Protein AF-A0A6A5W1Y5-F1 (afdb_monomer)

Mean predicted aligned error: 14.64 Å

Foldseek 3Di:
DDDDDDDDDDDDDDDDDDDDDDDDPVPDPVVVVVVVVVPDPDPPPPPDDPPPPPDDDPDDDDDDDDPDDDDDDDDDDDDDPDPPDDPDDDDDPDDDDPDDPDQDFADAPDPPDPDDTDSDVVVNVVVVVVVVPPPDDDFAAQQFPPDPCDDVNGHRDLVVSLVCCVPVHDQQTWGAQQPPPPDPPVCSDTDGLLLSLLLLVLVVPPVVPPPTNSVSSVQCNQKADQLQPPHPDIFRPPDPPQVRLVVSLCCLQPVDDLVSLVVSQVSQVLLQAGSRRSFGADPQPRDTHNGLVRVVVCCCPPQVDQPPDPDDDDRPPSPSCQVVVVSCCSSPVVCSPDPSSVVSND

pLDDT: mean 77.07, std 19.57, range [33.88, 98.19]

Radius of gyration: 29.96 Å; Cα contacts (8 Å, |Δi|>4): 320; chains: 1; bounding box: 73×93×83 Å

Organism: NCBI:txid1392246

Sequence (346 aa):
MSDYVPIGMQDGMQAGFQLDPMEDMDTVDWSALREEVMQEPWPEWDKFDWDTGASRAAEAVPGIGNDALFLPGPHISVRAPDLALLDAIPPMPTLETPMRPIQSEHRCSHEGCKSKSFGRIYELNRHMKKHQQDGSQRKYDCPAVGCPRTGKLGFYRLDKLQDHLLRGHQDDSDIKCPGDENHDCPTKSVLMRDIMALHATKHTGDSGYRNSGSDALWNIKYYRACPIPKCPYRIGIWSDTLDALEDLRCHITIKHSANGRSECSGQLAERGFDALTGDILCPICSGNFRNHPEFYLHLVSDHLQAPRIQHEAEVPEQEDLRPYRRTLLSLWPNFEHYPIWDDIKG

Structure (mmCIF, N/CA/C/O backbone):
data_AF-A0A6A5W1Y5-F1
#
_entry.id   AF-A0A6A5W1Y5-F1
#
loop_
_atom_site.group_PDB
_atom_site.id
_atom_site.type_symbol
_atom_site.label_atom_id
_atom_site.label_alt_id
_atom_site.label_comp_id
_atom_site.label_asym_id
_atom_site.label_entity_id
_atom_si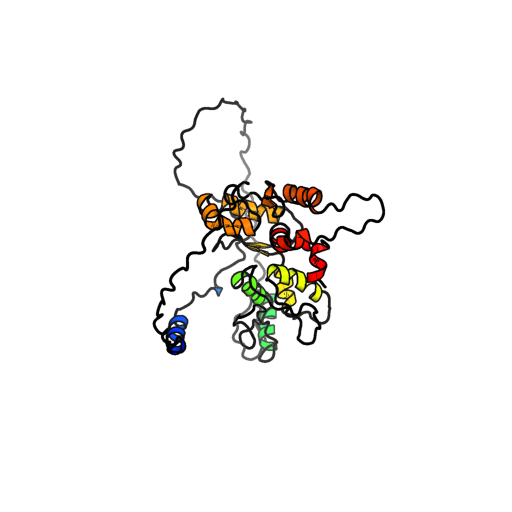te.label_seq_id
_atom_site.pdbx_PDB_ins_code
_atom_site.Cartn_x
_atom_site.Cartn_y
_atom_site.Cartn_z
_atom_site.occupancy
_atom_site.B_iso_or_equiv
_atom_site.auth_seq_id
_atom_site.auth_comp_id
_atom_site.auth_asym_id
_atom_site.auth_atom_id
_atom_site.pdbx_PDB_model_num
ATOM 1 N N . MET A 1 1 ? 19.281 -48.617 -48.003 1.00 59.41 1 MET A N 1
ATOM 2 C CA . MET A 1 1 ? 20.082 -49.395 -47.038 1.00 59.41 1 MET A CA 1
ATOM 3 C C . MET A 1 1 ? 20.831 -48.400 -46.178 1.00 59.41 1 MET A C 1
ATOM 5 O O . MET A 1 1 ? 21.834 -47.870 -46.627 1.00 59.41 1 MET A O 1
ATOM 9 N N . SER A 1 2 ? 20.254 -48.044 -45.035 1.00 50.84 2 SER A N 1
ATOM 10 C CA . SER A 1 2 ? 20.948 -47.390 -43.925 1.00 50.84 2 SER A CA 1
ATOM 11 C C . SER A 1 2 ? 20.040 -47.517 -42.707 1.00 50.84 2 SER A C 1
ATOM 13 O O . SER A 1 2 ? 18.828 -47.325 -42.819 1.00 50.84 2 SER A O 1
ATOM 15 N N . ASP A 1 3 ? 20.636 -47.947 -41.608 1.00 52.00 3 ASP A N 1
ATOM 16 C CA . ASP A 1 3 ? 20.011 -48.772 -40.582 1.00 52.00 3 ASP A CA 1
ATOM 17 C C . ASP A 1 3 ? 19.209 -47.984 -39.539 1.00 52.00 3 ASP A C 1
ATOM 19 O O . ASP A 1 3 ? 19.640 -46.945 -39.041 1.00 52.00 3 ASP A O 1
ATOM 23 N N . TYR A 1 4 ? 18.033 -48.515 -39.200 1.00 57.31 4 TYR A N 1
ATOM 24 C CA . TYR A 1 4 ? 17.154 -48.025 -38.141 1.00 57.31 4 TYR A CA 1
ATOM 25 C C . TYR A 1 4 ? 17.411 -48.867 -36.884 1.00 57.31 4 TYR A C 1
ATOM 27 O O . TYR A 1 4 ? 17.146 -50.069 -36.878 1.00 57.31 4 TYR A O 1
ATOM 35 N N . VAL A 1 5 ? 17.961 -48.256 -35.833 1.00 58.34 5 VAL A N 1
ATOM 36 C CA . VAL A 1 5 ? 18.218 -48.914 -34.542 1.00 58.34 5 VAL A CA 1
ATOM 37 C C . VAL A 1 5 ? 17.015 -48.675 -33.619 1.00 58.34 5 VAL A C 1
ATOM 39 O O . VAL A 1 5 ? 16.696 -47.515 -33.354 1.00 58.34 5 VAL A O 1
ATOM 42 N N . PRO A 1 6 ? 16.331 -49.718 -33.114 1.00 62.12 6 PRO A N 1
ATOM 43 C CA . PRO A 1 6 ? 15.222 -49.544 -32.185 1.00 62.12 6 PRO A CA 1
ATOM 44 C C . PRO A 1 6 ? 15.738 -49.319 -30.757 1.00 62.12 6 PRO A C 1
ATOM 46 O O . PRO A 1 6 ? 16.553 -50.082 -30.239 1.00 62.12 6 PRO A O 1
ATOM 49 N N . ILE A 1 7 ? 15.234 -48.264 -30.116 1.00 66.38 7 ILE A N 1
ATOM 50 C CA . ILE A 1 7 ? 15.473 -47.948 -28.706 1.00 66.38 7 ILE A CA 1
ATOM 51 C C . ILE A 1 7 ? 14.604 -48.885 -27.858 1.00 66.38 7 ILE A C 1
ATOM 53 O O . ILE A 1 7 ? 13.376 -48.829 -27.915 1.00 66.38 7 ILE A O 1
ATOM 57 N N . GLY A 1 8 ? 15.253 -49.764 -27.095 1.00 56.03 8 GLY A N 1
ATOM 58 C CA . GLY A 1 8 ? 14.606 -50.647 -26.131 1.00 56.03 8 GLY A CA 1
ATOM 59 C C . GLY A 1 8 ? 14.119 -49.873 -24.907 1.00 56.03 8 GLY A C 1
ATOM 60 O O . GLY A 1 8 ? 14.903 -49.203 -24.238 1.00 56.03 8 GLY A O 1
ATOM 61 N N . MET A 1 9 ? 12.826 -49.988 -24.613 1.00 54.12 9 MET A N 1
ATOM 62 C CA . MET A 1 9 ? 12.245 -49.606 -23.329 1.00 54.12 9 MET A CA 1
ATOM 63 C C . MET A 1 9 ? 12.679 -50.634 -22.277 1.00 54.12 9 MET A C 1
ATOM 65 O O . MET A 1 9 ? 12.423 -51.826 -22.435 1.00 54.12 9 MET A O 1
ATOM 69 N N . GLN A 1 10 ? 13.379 -50.183 -21.236 1.00 57.78 10 GLN A N 1
ATOM 70 C CA . GLN A 1 10 ? 13.679 -50.990 -20.055 1.00 57.78 10 GLN A CA 1
ATOM 71 C C . GLN A 1 10 ? 12.594 -50.751 -19.003 1.00 57.78 10 GLN A C 1
ATOM 73 O O . GLN A 1 10 ? 12.392 -49.621 -18.560 1.00 57.78 10 GLN A O 1
ATOM 78 N N . ASP A 1 11 ? 11.916 -51.832 -18.619 1.00 55.16 11 ASP A N 1
ATOM 79 C CA . ASP A 1 11 ? 10.962 -51.887 -17.516 1.00 55.16 11 ASP A CA 1
ATOM 80 C C . ASP A 1 11 ? 11.668 -51.598 -16.184 1.00 55.16 11 ASP A C 1
ATOM 82 O O . ASP A 1 11 ? 12.460 -52.395 -15.674 1.00 55.16 11 ASP A O 1
ATOM 86 N N . GLY A 1 12 ? 11.379 -50.423 -15.625 1.00 54.59 12 GLY A N 1
ATOM 87 C CA . GLY A 1 12 ? 11.794 -50.018 -14.289 1.00 54.59 12 GLY A CA 1
ATOM 88 C C . GLY A 1 12 ? 10.954 -50.714 -13.220 1.00 54.59 12 GLY A C 1
ATOM 89 O O . GLY A 1 12 ? 9.737 -50.550 -13.155 1.00 54.59 12 GLY A O 1
ATOM 90 N N . MET A 1 13 ? 11.633 -51.483 -12.374 1.00 52.25 13 MET A N 1
ATOM 91 C CA . MET A 1 13 ? 11.100 -52.177 -11.204 1.00 52.25 13 MET A CA 1
ATOM 92 C C . MET A 1 13 ? 10.367 -51.212 -10.252 1.00 52.25 13 MET A C 1
ATOM 94 O O . MET A 1 13 ? 10.947 -50.238 -9.775 1.00 52.25 13 MET A O 1
ATOM 98 N N . GLN A 1 14 ? 9.106 -51.513 -9.930 1.00 50.19 14 GLN A N 1
ATOM 99 C CA . GLN A 1 14 ? 8.361 -50.855 -8.854 1.00 50.19 14 GLN A CA 1
ATOM 100 C C . GLN A 1 14 ? 8.818 -51.413 -7.499 1.00 50.19 14 GLN A C 1
ATOM 102 O O . GLN A 1 14 ? 8.459 -52.526 -7.119 1.00 50.19 14 GLN A O 1
ATOM 107 N N . ALA A 1 15 ? 9.610 -50.637 -6.760 1.00 52.75 15 ALA A N 1
ATOM 108 C CA . ALA A 1 15 ? 9.841 -50.863 -5.338 1.00 52.75 15 ALA A CA 1
ATOM 109 C C . ALA A 1 15 ? 8.677 -50.241 -4.550 1.00 52.75 15 ALA A C 1
ATOM 111 O O . ALA A 1 15 ? 8.529 -49.020 -4.505 1.00 52.75 15 ALA A O 1
ATOM 112 N N . GLY A 1 16 ? 7.826 -51.085 -3.964 1.00 46.78 16 GLY A N 1
ATOM 113 C CA . GLY A 1 16 ? 6.747 -50.656 -3.079 1.00 46.78 16 GLY A CA 1
ATOM 114 C C . GLY A 1 16 ? 7.306 -50.103 -1.770 1.00 46.78 16 GLY A C 1
ATOM 115 O O . GLY A 1 16 ? 7.787 -50.862 -0.933 1.00 46.78 16 GLY A O 1
ATOM 116 N N . PHE A 1 17 ? 7.236 -48.783 -1.596 1.00 53.78 17 PHE A N 1
ATOM 117 C CA . PHE A 1 17 ? 7.405 -48.134 -0.299 1.00 53.78 17 PHE A CA 1
ATOM 118 C C . PHE A 1 17 ? 6.115 -48.318 0.502 1.00 53.78 17 PHE A C 1
ATOM 120 O O . PHE A 1 17 ? 5.069 -47.764 0.166 1.00 53.78 17 PHE A O 1
ATOM 127 N N . GLN A 1 18 ? 6.190 -49.134 1.546 1.00 49.66 18 GLN A N 1
ATOM 128 C CA . GLN A 1 18 ? 5.127 -49.309 2.523 1.00 49.66 18 GLN A CA 1
ATOM 129 C C . GLN A 1 18 ? 5.241 -48.143 3.512 1.00 49.66 18 GLN A C 1
ATOM 131 O O . GLN A 1 18 ? 6.143 -48.121 4.343 1.00 49.66 18 GLN A O 1
ATOM 136 N N . LEU A 1 19 ? 4.406 -47.117 3.333 1.00 55.78 19 LEU A N 1
ATOM 137 C CA . LEU A 1 19 ? 4.310 -46.003 4.274 1.00 55.78 19 LEU A CA 1
ATOM 138 C C . LEU A 1 19 ? 3.591 -46.495 5.530 1.00 55.78 19 LEU A C 1
ATOM 140 O O . LEU A 1 19 ? 2.494 -47.053 5.434 1.00 55.78 19 LEU A O 1
ATOM 144 N N . ASP A 1 20 ? 4.221 -46.298 6.686 1.00 61.28 20 ASP A N 1
ATOM 145 C CA . ASP A 1 20 ? 3.583 -46.515 7.979 1.00 61.28 20 ASP A CA 1
ATOM 146 C C . ASP A 1 20 ? 2.325 -45.633 8.093 1.00 61.28 20 ASP A C 1
ATOM 148 O O . ASP A 1 20 ? 2.316 -44.500 7.594 1.00 61.28 20 ASP A O 1
ATOM 152 N N . PRO A 1 21 ? 1.242 -46.135 8.710 1.00 63.59 21 PRO A N 1
ATOM 153 C CA . PRO A 1 21 ? 0.021 -45.366 8.891 1.00 63.59 21 PRO A CA 1
ATOM 154 C C . PRO A 1 21 ? 0.324 -44.114 9.722 1.00 63.59 21 PRO A C 1
ATOM 156 O O . PRO A 1 21 ? 0.729 -44.216 10.878 1.00 63.59 21 PRO A O 1
ATOM 159 N N . MET A 1 22 ? 0.138 -42.939 9.111 1.00 57.19 22 MET A N 1
ATOM 160 C CA . MET A 1 22 ? 0.143 -41.648 9.799 1.00 57.19 22 MET A CA 1
ATOM 161 C C . MET A 1 22 ? -0.811 -41.732 10.990 1.00 57.19 22 MET A C 1
ATOM 163 O O . MET A 1 22 ? -2.005 -41.974 10.807 1.00 57.19 22 MET A O 1
ATOM 167 N N . GLU A 1 23 ? -0.277 -41.555 12.196 1.00 66.38 23 GLU A N 1
ATOM 168 C CA . GLU A 1 23 ? -1.093 -41.387 13.393 1.00 66.38 23 GLU A CA 1
ATOM 169 C C . GLU A 1 23 ? -2.039 -40.194 13.194 1.00 66.38 23 GLU A C 1
ATOM 171 O O . GLU A 1 23 ? -1.654 -39.146 12.667 1.00 66.38 23 GLU A O 1
ATOM 176 N N . ASP A 1 24 ? -3.302 -40.398 13.565 1.00 60.66 24 ASP A N 1
ATOM 177 C CA . ASP A 1 24 ? -4.405 -39.471 13.335 1.00 60.66 24 ASP A CA 1
ATOM 178 C C . ASP A 1 24 ? -4.123 -38.130 14.032 1.00 60.66 24 ASP A C 1
ATOM 180 O O . ASP A 1 24 ? -4.102 -38.031 15.264 1.00 60.66 24 ASP A O 1
ATOM 184 N N . MET A 1 25 ? -3.908 -37.083 13.231 1.00 56.97 25 MET A N 1
ATOM 185 C CA . MET A 1 25 ? -3.588 -35.717 13.675 1.00 56.97 25 MET A CA 1
ATOM 186 C C . MET A 1 25 ? -4.708 -35.089 14.531 1.00 56.97 25 MET A C 1
ATOM 188 O O . MET A 1 25 ? -4.490 -34.092 15.220 1.00 56.97 25 MET A O 1
ATOM 192 N N . ASP A 1 26 ? -5.881 -35.723 14.545 1.00 63.38 26 ASP A N 1
ATOM 193 C CA . ASP A 1 26 ? -7.042 -35.378 15.365 1.00 63.38 26 ASP A CA 1
ATOM 194 C C . ASP A 1 26 ? -6.932 -35.859 16.825 1.00 63.38 26 ASP A C 1
ATOM 196 O O . ASP A 1 26 ? -7.776 -35.521 17.654 1.00 63.38 26 ASP A O 1
ATOM 200 N N . THR A 1 27 ? -5.883 -36.612 17.181 1.00 64.38 27 THR A N 1
ATOM 201 C CA . THR A 1 27 ? -5.609 -37.004 18.578 1.00 64.38 27 THR A CA 1
ATOM 202 C C . THR A 1 27 ? -4.800 -35.968 19.365 1.00 64.38 27 THR A C 1
ATOM 204 O O . THR A 1 27 ? -4.638 -36.104 20.579 1.00 64.38 27 THR A O 1
ATOM 207 N N . VAL A 1 28 ? -4.319 -34.909 18.705 1.00 71.69 28 VAL A N 1
ATOM 208 C CA . VAL A 1 28 ? -3.601 -33.811 19.362 1.00 71.69 28 VAL A CA 1
ATOM 209 C C . VAL A 1 28 ? -4.597 -32.945 20.138 1.00 71.69 28 VAL A C 1
ATOM 211 O O . VAL A 1 28 ? -5.451 -32.275 19.560 1.00 71.69 28 VAL A O 1
ATOM 214 N N . ASP A 1 29 ? -4.482 -32.939 21.467 1.00 67.94 29 ASP A N 1
ATOM 215 C CA . ASP A 1 29 ? -5.290 -32.089 22.345 1.00 67.94 29 ASP A CA 1
ATOM 216 C C . ASP A 1 29 ? -4.838 -30.620 22.265 1.00 67.94 29 ASP A C 1
ATOM 218 O O . ASP A 1 29 ? -4.036 -30.118 23.057 1.00 67.94 29 ASP A O 1
ATOM 222 N N . TRP A 1 30 ? -5.384 -29.907 21.280 1.00 65.75 30 TRP A N 1
ATOM 223 C CA . TRP A 1 30 ? -5.150 -28.479 21.056 1.00 65.75 30 TRP A CA 1
ATOM 224 C C . TRP A 1 30 ? -5.682 -27.578 22.182 1.00 65.75 30 TRP A C 1
ATOM 226 O O . TRP A 1 30 ? -5.374 -26.383 22.201 1.00 65.75 30 TRP A O 1
ATOM 236 N N . SER A 1 31 ? -6.483 -28.105 23.117 1.00 66.50 31 SER A N 1
ATOM 237 C CA . SER A 1 31 ? -7.034 -27.304 24.212 1.00 66.50 31 SER A CA 1
ATOM 238 C C . SER A 1 31 ? -5.973 -26.955 25.261 1.00 66.50 31 SER A C 1
ATOM 240 O O . SER A 1 31 ? -5.948 -25.815 25.729 1.00 66.50 31 SER A O 1
ATOM 242 N N . ALA A 1 32 ? -5.023 -27.862 25.515 1.00 67.25 32 ALA A N 1
ATOM 243 C CA . ALA A 1 32 ? -3.898 -27.634 26.421 1.00 67.25 32 ALA A CA 1
ATOM 244 C C . ALA A 1 32 ? -2.913 -26.580 25.876 1.00 67.25 32 ALA A C 1
ATOM 246 O O . ALA A 1 32 ? -2.521 -25.661 26.594 1.00 67.25 32 ALA A O 1
ATOM 247 N N . LEU A 1 33 ? -2.600 -26.631 24.574 1.00 55.41 33 LEU A N 1
ATOM 248 C CA . LEU A 1 33 ? -1.720 -25.649 23.921 1.00 55.41 33 LEU A CA 1
ATOM 249 C C . LEU A 1 33 ? -2.332 -24.233 23.927 1.00 55.41 33 LEU A C 1
ATOM 251 O O . LEU A 1 33 ? -1.632 -23.222 23.982 1.00 55.41 33 LEU A O 1
ATOM 255 N N . ARG A 1 34 ? -3.666 -24.152 23.882 1.00 53.25 34 ARG A N 1
ATOM 256 C CA . ARG A 1 34 ? -4.4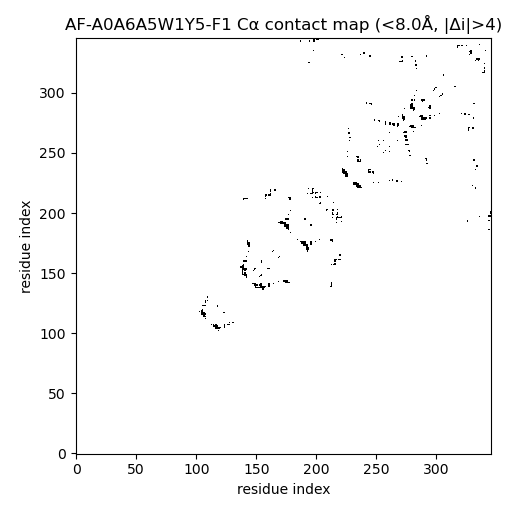10 -22.890 23.878 1.00 53.25 34 ARG A CA 1
ATOM 257 C C . ARG A 1 34 ? -4.403 -22.190 25.238 1.00 53.25 34 ARG A C 1
ATOM 259 O O . ARG A 1 34 ? -4.405 -20.960 25.264 1.00 53.25 34 ARG A O 1
ATOM 266 N N . GLU A 1 35 ? -4.414 -22.933 26.344 1.00 57.16 35 GLU A N 1
ATOM 267 C CA . GLU A 1 35 ? -4.315 -22.340 27.684 1.00 57.16 35 GLU A CA 1
ATOM 268 C C . GLU A 1 35 ? -2.901 -21.838 27.989 1.00 57.16 35 GLU A C 1
ATOM 270 O O . GLU A 1 35 ? -2.759 -20.804 28.638 1.00 57.16 35 GLU A O 1
ATOM 275 N N . GLU A 1 36 ? -1.870 -22.498 27.461 1.00 58.94 36 GLU A N 1
ATOM 276 C CA . GLU A 1 36 ? -0.472 -22.127 27.696 1.00 58.94 36 GLU A CA 1
ATOM 277 C C . GLU A 1 36 ? -0.064 -20.867 26.907 1.00 58.94 36 GLU A C 1
ATOM 279 O O . GLU A 1 36 ? 0.508 -19.933 27.467 1.00 58.94 36 GLU A O 1
ATOM 284 N N . VAL A 1 37 ? -0.479 -20.753 25.638 1.00 58.34 37 VAL A N 1
ATOM 285 C CA . VAL A 1 37 ? -0.185 -19.582 24.782 1.00 58.34 37 VAL A CA 1
ATOM 286 C C . VAL A 1 37 ? -0.926 -18.308 25.233 1.00 58.34 37 VAL A C 1
ATOM 288 O O . VAL A 1 37 ? -0.511 -17.193 24.917 1.00 58.34 37 VAL A O 1
ATOM 291 N N . MET A 1 38 ? -2.018 -18.438 25.993 1.00 53.25 38 MET A N 1
ATOM 292 C CA . MET A 1 38 ? -2.834 -17.298 26.439 1.00 53.25 38 MET A CA 1
ATOM 293 C C . MET A 1 38 ? -2.467 -16.771 27.837 1.00 53.25 38 MET A C 1
ATOM 295 O O . MET A 1 38 ? -3.052 -15.775 28.265 1.00 53.25 38 MET A O 1
ATOM 299 N N . GLN A 1 39 ? -1.512 -17.393 28.543 1.00 45.81 39 GLN A N 1
ATOM 300 C CA . GLN A 1 39 ? -1.068 -16.953 29.876 1.00 45.81 39 GLN A CA 1
ATOM 301 C C . GLN A 1 39 ? 0.194 -16.078 29.871 1.00 45.81 39 GLN A C 1
ATOM 303 O O . GLN A 1 39 ? 0.571 -15.554 30.921 1.00 45.81 39 GLN A O 1
ATOM 308 N N . GLU A 1 40 ? 0.826 -15.846 28.718 1.00 37.91 40 GLU A N 1
ATOM 309 C CA . GLU A 1 40 ? 1.951 -14.914 28.655 1.00 37.91 40 GLU A CA 1
ATOM 310 C C . GLU A 1 40 ? 1.473 -13.451 28.784 1.00 37.91 40 GLU A C 1
ATOM 312 O O . GLU A 1 40 ? 0.582 -13.009 28.047 1.00 37.91 40 GLU A O 1
ATOM 317 N N . PRO A 1 41 ? 2.045 -12.661 29.713 1.00 38.91 41 PRO A N 1
ATOM 318 C CA . PRO A 1 41 ? 1.711 -11.253 29.861 1.00 38.91 41 PRO A CA 1
ATOM 319 C C . PRO A 1 41 ? 2.273 -10.470 28.671 1.00 38.91 41 PRO A C 1
ATOM 321 O O . PRO A 1 41 ? 3.443 -10.089 28.643 1.00 38.91 41 PRO A O 1
ATOM 324 N N . TRP A 1 42 ? 1.430 -10.211 27.674 1.00 51.75 42 TRP A N 1
ATOM 325 C CA . TRP A 1 42 ? 1.773 -9.318 26.572 1.00 51.75 42 TRP A CA 1
ATOM 326 C C . TRP A 1 42 ? 2.096 -7.915 27.122 1.00 51.75 42 TRP A C 1
ATOM 328 O O . TRP A 1 42 ? 1.336 -7.402 27.950 1.00 51.75 42 TRP A O 1
ATOM 338 N N . PRO A 1 43 ? 3.190 -7.265 26.681 1.00 41.38 43 PRO A N 1
ATOM 339 C CA . PRO A 1 43 ? 3.541 -5.934 27.163 1.00 41.38 43 PRO A CA 1
ATOM 340 C C . PRO A 1 43 ? 2.403 -4.931 26.907 1.00 41.38 43 PRO A C 1
ATOM 342 O O . PRO A 1 43 ? 1.765 -4.955 25.860 1.00 41.38 43 PRO A O 1
ATOM 345 N N . GLU A 1 44 ? 2.127 -4.038 27.860 1.00 37.12 44 GLU A N 1
ATOM 346 C CA . GLU A 1 44 ? 1.126 -2.970 27.714 1.00 37.12 44 GLU A CA 1
ATOM 347 C C . GLU A 1 44 ? 1.579 -1.939 26.657 1.00 37.12 44 GLU A C 1
ATOM 349 O O . GLU A 1 44 ? 2.221 -0.936 26.971 1.00 37.12 44 GLU A O 1
ATOM 354 N N . TRP A 1 45 ? 1.242 -2.168 25.386 1.00 50.56 45 TRP A N 1
ATOM 355 C CA . TRP A 1 45 ? 1.646 -1.316 24.254 1.00 50.56 45 TRP A CA 1
ATOM 356 C C . TRP A 1 45 ? 0.963 0.066 24.201 1.00 50.56 45 TRP A C 1
ATOM 358 O O . TRP A 1 45 ? 1.326 0.895 23.368 1.00 50.56 45 TRP A O 1
ATOM 368 N N . ASP A 1 46 ? 0.022 0.360 25.105 1.00 42.88 46 ASP A N 1
ATOM 369 C CA . ASP A 1 46 ? -0.683 1.654 25.188 1.00 42.88 46 ASP A CA 1
ATOM 370 C C . ASP A 1 46 ? 0.211 2.827 25.653 1.00 42.88 46 ASP A C 1
ATOM 372 O O . ASP A 1 46 ? -0.245 3.968 25.706 1.00 42.88 46 ASP A O 1
ATOM 376 N N . LYS A 1 47 ? 1.488 2.574 25.976 1.00 42.06 47 LYS A N 1
ATOM 377 C CA . LYS A 1 47 ? 2.454 3.592 26.434 1.00 42.06 47 LYS A CA 1
ATOM 378 C C . LYS A 1 47 ? 3.466 4.041 25.371 1.00 42.06 47 LYS A C 1
ATOM 380 O O . LYS A 1 47 ? 4.341 4.840 25.691 1.00 42.06 47 LYS A O 1
ATOM 385 N N . PHE A 1 48 ? 3.381 3.552 24.132 1.00 38.50 48 PHE A N 1
ATOM 386 C CA . PHE A 1 48 ? 4.286 3.993 23.065 1.00 38.50 48 PHE A CA 1
ATOM 387 C C . PHE A 1 48 ? 3.742 5.273 22.408 1.00 38.50 48 PHE A C 1
ATOM 389 O O . PHE A 1 48 ? 2.722 5.236 21.721 1.00 38.50 48 PHE A O 1
ATOM 396 N N . ASP A 1 49 ? 4.391 6.407 22.676 1.00 36.72 49 ASP A N 1
ATOM 397 C CA . ASP A 1 49 ? 4.021 7.733 22.172 1.00 36.72 49 ASP A CA 1
ATOM 398 C C . ASP A 1 49 ? 4.559 7.936 20.743 1.00 36.72 49 ASP A C 1
ATOM 400 O O . ASP A 1 49 ? 5.767 8.022 20.524 1.00 36.72 49 ASP A O 1
ATOM 404 N N . TRP A 1 50 ? 3.660 7.957 19.755 1.00 45.47 50 TRP A N 1
ATOM 405 C CA . TRP A 1 50 ? 4.002 7.973 18.325 1.00 45.47 50 TRP A CA 1
ATOM 406 C C . TRP A 1 50 ? 4.179 9.384 17.736 1.00 45.47 50 TRP A C 1
ATOM 408 O O . TRP A 1 50 ? 4.602 9.500 16.585 1.00 45.47 50 TRP A O 1
ATOM 418 N N . ASP A 1 51 ? 3.938 10.455 18.502 1.00 41.12 51 ASP A N 1
ATOM 419 C CA . ASP A 1 51 ? 4.077 11.839 18.009 1.00 41.12 51 ASP A CA 1
ATOM 420 C C . ASP A 1 51 ? 5.545 12.306 17.888 1.00 41.12 51 ASP A C 1
ATOM 422 O O . ASP A 1 51 ? 5.823 13.373 17.343 1.00 41.12 51 ASP A O 1
ATOM 426 N N . THR A 1 52 ? 6.521 11.505 18.329 1.00 44.88 52 THR A N 1
ATOM 427 C CA . THR A 1 52 ? 7.958 11.844 18.244 1.00 44.88 52 THR A CA 1
ATOM 428 C C . THR A 1 52 ? 8.653 11.374 16.957 1.00 44.88 52 THR A C 1
ATOM 430 O O . THR A 1 52 ? 9.830 11.671 16.755 1.00 44.88 52 THR A O 1
ATOM 433 N N . GLY A 1 53 ? 7.950 10.681 16.053 1.00 36.88 53 GLY A N 1
ATOM 434 C CA . GLY A 1 53 ? 8.542 10.067 14.854 1.00 36.88 53 GLY A CA 1
ATOM 435 C C . GLY A 1 53 ? 8.744 10.980 13.637 1.00 36.88 53 GLY A C 1
ATOM 436 O O . GLY A 1 53 ? 9.375 10.557 12.670 1.00 36.88 53 GLY A O 1
ATOM 437 N N . ALA A 1 54 ? 8.245 12.218 13.654 1.00 39.69 54 ALA A N 1
ATOM 438 C CA . ALA A 1 54 ? 8.462 13.167 12.565 1.00 39.69 54 ALA A CA 1
ATOM 439 C C . ALA A 1 54 ? 9.720 14.021 12.828 1.00 39.69 54 ALA A C 1
ATOM 441 O O . ALA A 1 54 ? 9.717 14.941 13.643 1.00 39.69 54 ALA A O 1
ATOM 442 N N . SER A 1 55 ? 10.793 13.724 12.088 1.00 43.59 55 SER A N 1
ATOM 443 C CA . SER A 1 55 ? 11.875 14.669 11.753 1.00 43.59 55 SER A CA 1
ATOM 444 C C . SER A 1 55 ? 12.958 14.999 12.797 1.00 43.59 55 SER A C 1
ATOM 446 O O . SER A 1 55 ? 13.415 16.140 12.855 1.00 43.59 55 SER A O 1
ATOM 448 N N . ARG A 1 56 ? 13.493 14.016 13.540 1.00 36.72 56 ARG A N 1
ATOM 449 C CA . ARG A 1 56 ? 14.832 14.141 14.172 1.00 36.72 56 ARG A CA 1
ATOM 450 C C . ARG A 1 56 ? 15.637 12.840 14.102 1.00 36.72 56 ARG A C 1
ATOM 452 O O . ARG A 1 56 ? 15.747 12.112 15.079 1.00 36.72 56 ARG A O 1
ATOM 459 N N . ALA A 1 57 ? 16.237 12.563 12.948 1.00 38.75 57 ALA A N 1
ATOM 460 C CA . ALA A 1 57 ? 17.290 11.553 12.813 1.00 38.75 57 ALA A CA 1
ATOM 461 C C . ALA A 1 57 ? 18.523 12.174 12.141 1.00 38.75 57 ALA A C 1
ATOM 463 O O . ALA A 1 57 ? 18.889 11.826 11.024 1.00 38.75 57 ALA A O 1
ATOM 464 N N . ALA A 1 58 ? 19.134 13.130 12.838 1.00 41.03 58 ALA A N 1
ATOM 465 C CA . ALA A 1 58 ? 20.470 13.638 12.552 1.00 41.03 58 ALA A CA 1
ATOM 466 C C . ALA A 1 58 ? 21.143 14.039 13.873 1.00 41.03 58 ALA A C 1
ATOM 468 O O . ALA A 1 58 ? 21.462 15.202 14.079 1.00 41.03 58 ALA A O 1
ATOM 469 N N . GLU A 1 59 ? 21.323 13.087 14.790 1.00 33.88 59 GLU A N 1
ATOM 470 C CA . GLU A 1 59 ? 22.279 13.244 15.889 1.00 33.88 59 GLU A CA 1
ATOM 471 C C . GLU A 1 59 ? 23.135 11.981 16.011 1.00 33.88 59 GLU A C 1
ATOM 473 O O . GLU A 1 59 ? 22.672 10.853 15.836 1.00 33.88 59 GLU A O 1
ATOM 478 N N . ALA A 1 60 ? 24.429 12.233 16.174 1.00 35.19 60 ALA A N 1
ATOM 479 C CA . ALA A 1 60 ? 25.539 11.340 15.917 1.00 35.19 60 ALA A CA 1
ATOM 480 C C . ALA A 1 60 ? 25.625 10.161 16.896 1.00 35.19 60 ALA A C 1
ATOM 482 O O . ALA A 1 60 ? 25.483 10.326 18.105 1.00 35.19 60 ALA A O 1
ATOM 483 N N . VAL A 1 61 ? 25.979 8.988 16.368 1.00 36.88 61 VAL A N 1
ATOM 484 C CA . VAL A 1 61 ? 26.544 7.890 17.161 1.00 36.88 61 VAL A CA 1
ATOM 485 C C . VAL A 1 61 ? 28.069 8.031 17.113 1.00 36.88 61 VAL A C 1
ATOM 487 O O . VAL A 1 61 ? 28.641 7.919 16.026 1.00 36.88 61 VAL A O 1
ATOM 490 N N . PRO A 1 62 ? 28.759 8.287 18.238 1.00 38.88 62 PRO A N 1
ATOM 491 C CA . PRO A 1 62 ? 30.209 8.243 18.274 1.00 38.88 62 PRO A CA 1
ATOM 492 C C . PRO A 1 62 ? 30.691 6.803 18.488 1.00 38.88 62 PRO A C 1
ATOM 494 O O . PRO A 1 62 ? 30.294 6.140 19.443 1.00 38.88 62 PRO A O 1
ATOM 497 N N . GLY A 1 63 ? 31.617 6.363 17.634 1.00 41.28 63 GLY A N 1
ATOM 498 C CA . GLY A 1 63 ? 32.582 5.319 17.980 1.00 41.28 63 GLY A CA 1
ATOM 499 C C . GLY A 1 63 ? 32.316 3.928 17.415 1.00 41.28 63 GLY A C 1
ATOM 500 O O . GLY A 1 63 ? 31.956 3.028 18.161 1.00 41.28 63 GLY A O 1
ATOM 501 N N . ILE A 1 64 ? 32.631 3.721 16.133 1.00 40.75 64 ILE A N 1
ATOM 502 C CA . ILE A 1 64 ? 33.202 2.454 15.650 1.00 40.75 64 ILE A CA 1
ATOM 503 C C . ILE A 1 64 ? 34.338 2.823 14.690 1.00 40.75 64 ILE A C 1
ATOM 505 O O . ILE A 1 64 ? 34.122 3.518 13.699 1.00 40.75 64 ILE A O 1
ATOM 509 N N . GLY A 1 65 ? 35.563 2.436 15.054 1.00 38.75 65 GLY A N 1
ATOM 510 C CA . GLY A 1 65 ? 36.776 2.709 14.290 1.00 38.75 65 GLY A CA 1
ATOM 511 C C . GLY A 1 65 ? 36.793 1.939 12.974 1.00 38.75 65 GLY A C 1
ATOM 512 O O . GLY A 1 65 ? 36.646 0.720 12.968 1.00 38.75 65 GLY A O 1
ATOM 513 N N . ASN A 1 66 ? 36.991 2.664 11.875 1.00 38.28 66 ASN A N 1
ATOM 514 C CA . ASN A 1 66 ? 37.301 2.100 10.569 1.00 38.28 66 ASN A CA 1
ATOM 515 C C . ASN A 1 66 ? 38.788 2.330 10.284 1.00 38.28 66 ASN A C 1
ATOM 517 O O . ASN A 1 66 ? 39.182 3.429 9.897 1.00 38.28 66 ASN A O 1
ATOM 521 N N . ASP A 1 67 ? 39.591 1.279 10.437 1.00 44.06 67 ASP A N 1
ATOM 522 C CA . ASP A 1 67 ? 40.902 1.183 9.800 1.00 44.06 67 ASP A CA 1
ATOM 523 C C . ASP A 1 67 ? 40.688 0.818 8.326 1.00 44.06 67 ASP A C 1
ATOM 525 O O . ASP A 1 67 ? 40.568 -0.350 7.957 1.00 44.06 67 ASP A O 1
ATOM 529 N N . ALA A 1 68 ? 40.608 1.837 7.472 1.00 40.47 68 ALA A N 1
ATOM 530 C CA . ALA A 1 68 ? 40.659 1.677 6.026 1.00 40.47 68 ALA A CA 1
ATOM 531 C C . ALA A 1 68 ? 41.827 2.496 5.469 1.00 40.47 68 ALA A C 1
ATOM 533 O O . ALA A 1 68 ? 41.897 3.717 5.610 1.00 40.47 68 ALA A O 1
ATOM 534 N N . LEU A 1 69 ? 42.758 1.771 4.852 1.00 44.84 69 LEU A N 1
ATOM 535 C CA . LEU A 1 69 ? 43.969 2.251 4.201 1.00 44.84 69 LEU A CA 1
ATOM 536 C C . LEU A 1 69 ? 43.639 3.306 3.131 1.00 44.84 69 LEU A C 1
ATOM 538 O O . LEU A 1 69 ? 43.122 2.987 2.062 1.00 44.84 69 LEU A O 1
ATOM 542 N N . PHE A 1 70 ? 43.968 4.565 3.422 1.00 35.38 70 PHE A N 1
ATOM 543 C CA . PHE A 1 70 ? 43.905 5.676 2.476 1.00 35.38 70 PHE A CA 1
ATOM 544 C C . PHE A 1 70 ? 45.118 5.649 1.533 1.00 35.38 70 PHE A C 1
ATOM 546 O O . PHE A 1 70 ? 46.263 5.768 1.967 1.00 35.38 70 PHE A O 1
ATOM 553 N N . LEU A 1 71 ? 44.855 5.546 0.229 1.00 48.78 71 LEU A N 1
ATOM 554 C CA . LEU A 1 71 ? 45.801 5.916 -0.826 1.00 48.78 71 LEU A CA 1
ATOM 555 C C . LEU A 1 71 ? 45.738 7.441 -1.061 1.00 48.78 71 LEU A C 1
ATOM 557 O O . LEU A 1 71 ? 44.642 8.007 -1.038 1.00 48.78 71 LEU A O 1
ATOM 561 N N . PRO A 1 72 ? 46.872 8.126 -1.305 1.00 51.38 72 PRO A N 1
ATOM 562 C CA . PRO A 1 72 ? 46.895 9.577 -1.467 1.00 51.38 72 PRO A CA 1
ATOM 563 C C . PRO A 1 72 ? 46.459 10.008 -2.878 1.00 51.38 72 PRO A C 1
ATOM 565 O O . PRO A 1 72 ? 47.107 9.684 -3.872 1.00 51.38 72 PRO A O 1
ATOM 568 N N . GLY A 1 73 ? 45.373 10.782 -2.949 1.00 46.16 73 GLY A N 1
ATOM 569 C CA . GLY A 1 73 ? 44.969 11.571 -4.119 1.00 46.16 73 GLY A CA 1
ATOM 570 C C . GLY A 1 73 ? 45.361 13.053 -3.974 1.00 46.16 73 GLY A C 1
ATOM 571 O O . GLY A 1 73 ? 45.624 13.510 -2.860 1.00 46.16 73 GLY A O 1
ATOM 572 N N . PRO A 1 74 ? 45.441 13.818 -5.079 1.00 51.91 74 PRO A N 1
ATOM 573 C CA . PRO A 1 74 ? 46.114 15.114 -5.116 1.00 51.91 74 PRO A CA 1
ATOM 574 C C . PRO A 1 74 ? 45.324 16.228 -4.414 1.00 51.91 74 PRO A C 1
ATOM 576 O O . PRO A 1 74 ? 44.125 16.404 -4.620 1.00 51.91 74 PRO A O 1
ATOM 579 N N . HIS A 1 75 ? 46.046 17.019 -3.617 1.00 39.44 75 HIS A N 1
ATOM 580 C CA . HIS A 1 75 ? 45.560 18.206 -2.916 1.00 39.44 75 HIS A CA 1
ATOM 581 C C . HIS A 1 75 ? 45.068 19.287 -3.893 1.00 39.44 75 HIS A C 1
ATOM 583 O O . HIS A 1 75 ? 45.867 19.978 -4.525 1.00 39.44 75 HIS A O 1
ATOM 589 N N . ILE A 1 76 ? 43.752 19.500 -3.949 1.00 45.06 76 ILE A N 1
ATOM 590 C CA . ILE A 1 76 ? 43.161 20.748 -4.442 1.00 45.06 76 ILE A CA 1
ATOM 591 C C . ILE A 1 76 ? 43.024 21.681 -3.236 1.00 45.06 76 ILE A C 1
ATOM 593 O O . ILE A 1 76 ? 42.209 21.465 -2.343 1.00 45.06 76 ILE A O 1
ATOM 597 N N . SER A 1 77 ? 43.880 22.702 -3.193 1.00 49.81 77 SER A N 1
ATOM 598 C CA . SER A 1 77 ? 43.870 23.747 -2.169 1.00 49.81 77 SER A CA 1
ATOM 599 C C . SER A 1 77 ? 42.714 24.712 -2.432 1.00 49.81 77 SER A C 1
ATOM 601 O O . SER A 1 77 ? 42.816 25.606 -3.273 1.00 49.81 77 SER A O 1
ATOM 603 N N . VAL A 1 78 ? 41.599 24.520 -1.728 1.00 48.06 78 VAL A N 1
ATOM 604 C CA . VAL A 1 78 ? 40.516 25.505 -1.662 1.00 48.06 78 VAL A CA 1
ATOM 605 C C . VAL A 1 78 ? 40.758 26.369 -0.428 1.00 48.06 78 VAL A C 1
ATOM 607 O O . VAL A 1 78 ? 40.731 25.885 0.702 1.00 48.06 78 VAL A O 1
ATOM 610 N N . ARG A 1 79 ? 41.043 27.656 -0.652 1.00 48.06 79 ARG A N 1
ATOM 611 C CA . ARG A 1 79 ? 41.164 28.666 0.406 1.00 48.06 79 ARG A CA 1
ATOM 612 C C . ARG A 1 79 ? 39.826 28.814 1.132 1.00 48.06 79 ARG A C 1
ATOM 614 O O . ARG A 1 79 ? 38.819 29.135 0.506 1.00 48.06 79 ARG A O 1
ATOM 621 N N . ALA A 1 80 ? 39.849 28.618 2.447 1.00 49.12 80 ALA A N 1
ATOM 622 C CA . ALA A 1 80 ? 38.753 28.966 3.339 1.00 49.12 80 ALA A CA 1
ATOM 623 C C . ALA A 1 80 ? 38.519 30.491 3.331 1.00 49.12 80 ALA A C 1
ATOM 625 O O . ALA A 1 80 ? 39.499 31.245 3.343 1.00 49.12 80 ALA A O 1
ATOM 626 N N . PRO A 1 81 ? 37.264 30.969 3.316 1.00 56.94 81 PRO A N 1
ATOM 627 C CA . PRO A 1 81 ? 36.966 32.350 3.648 1.00 56.94 81 PRO A CA 1
ATOM 628 C C . PRO A 1 81 ? 37.135 32.578 5.155 1.00 56.94 81 PRO A C 1
ATOM 630 O O . PRO A 1 81 ? 36.764 31.750 5.986 1.00 56.94 81 PRO A O 1
ATOM 633 N N . ASP A 1 82 ? 37.727 33.724 5.462 1.00 48.06 82 ASP A N 1
ATOM 634 C CA . ASP A 1 82 ? 38.069 34.225 6.787 1.00 48.06 82 ASP A CA 1
ATOM 635 C C . ASP A 1 82 ? 36.787 34.519 7.595 1.00 48.06 82 ASP A C 1
ATOM 637 O O . ASP A 1 82 ? 36.075 35.491 7.337 1.00 48.06 82 ASP A O 1
ATOM 641 N N . LEU A 1 83 ? 36.446 33.633 8.537 1.00 54.31 83 LEU A N 1
ATOM 642 C CA . LEU A 1 83 ? 35.338 33.787 9.487 1.00 54.31 83 LEU A CA 1
ATOM 643 C C . LEU A 1 83 ? 35.870 34.377 10.795 1.00 54.31 83 LEU A C 1
ATOM 645 O O . LEU A 1 83 ? 36.015 33.682 11.798 1.00 54.31 83 LEU A O 1
ATOM 649 N N . ALA A 1 84 ? 36.154 35.675 10.780 1.00 55.56 84 ALA A N 1
ATOM 650 C CA . ALA A 1 84 ? 36.558 36.425 11.964 1.00 55.56 84 ALA A CA 1
ATOM 651 C C . ALA A 1 84 ? 35.776 37.743 12.069 1.00 55.56 84 ALA A C 1
ATOM 653 O O . ALA A 1 84 ? 36.364 38.812 11.955 1.00 55.56 84 ALA A O 1
ATOM 654 N N . LEU A 1 85 ? 34.446 37.680 12.253 1.00 55.91 85 LEU A N 1
ATOM 655 C CA . LEU A 1 85 ? 33.665 38.819 12.766 1.00 55.91 85 LEU A CA 1
ATOM 656 C C . LEU A 1 85 ? 32.239 38.438 13.228 1.00 55.91 85 LEU A C 1
ATOM 658 O O . LEU A 1 85 ? 31.250 38.862 12.638 1.00 55.91 85 LEU A O 1
ATOM 662 N N . LEU A 1 86 ? 32.112 37.645 14.293 1.00 53.66 86 LEU A N 1
ATOM 663 C CA . LEU A 1 86 ? 30.845 37.479 15.026 1.00 53.66 86 LEU A CA 1
ATOM 664 C C . LEU A 1 86 ? 31.118 37.486 16.535 1.00 53.66 86 LEU A C 1
ATOM 666 O O . LEU A 1 86 ? 30.871 36.507 17.230 1.00 53.66 86 LEU A O 1
ATOM 670 N N . ASP A 1 87 ? 31.641 38.607 17.028 1.00 54.38 87 ASP A N 1
ATOM 671 C CA . ASP A 1 87 ? 31.663 38.914 18.457 1.00 54.38 87 ASP A CA 1
ATOM 672 C C . ASP A 1 87 ? 30.568 39.936 18.791 1.00 54.38 87 ASP A C 1
ATOM 674 O O . ASP A 1 87 ? 30.373 40.921 18.079 1.00 54.38 87 ASP A O 1
ATOM 678 N N . ALA A 1 88 ? 29.904 39.686 19.924 1.00 60.16 88 ALA A N 1
ATOM 679 C CA . ALA A 1 88 ? 28.941 40.533 20.635 1.00 60.16 88 ALA A CA 1
ATOM 680 C C . ALA A 1 88 ? 27.493 40.596 20.099 1.00 60.16 88 ALA A C 1
ATOM 682 O O . ALA A 1 88 ? 27.003 41.646 19.683 1.00 60.16 88 ALA A O 1
ATOM 683 N N . ILE A 1 89 ? 26.742 39.497 20.262 1.00 65.44 89 ILE A N 1
ATOM 684 C CA . ILE A 1 89 ? 25.279 39.582 20.423 1.00 65.44 89 ILE A CA 1
ATOM 685 C C . ILE A 1 89 ? 24.993 39.860 21.913 1.00 65.44 89 ILE A C 1
ATOM 687 O O . ILE A 1 89 ? 25.388 39.052 22.757 1.00 65.44 89 ILE A O 1
ATOM 691 N N . PRO A 1 90 ? 24.345 40.982 22.275 1.00 73.50 90 PRO A N 1
ATOM 692 C CA . PRO A 1 90 ? 23.992 41.272 23.662 1.00 73.50 90 PRO A CA 1
ATOM 693 C C . PRO A 1 90 ? 22.963 40.258 24.201 1.00 73.50 90 PRO A C 1
ATOM 695 O O . PRO A 1 90 ? 22.117 39.781 23.438 1.00 73.50 90 PRO A O 1
ATOM 698 N N . PRO A 1 91 ? 22.988 39.935 25.509 1.00 68.31 91 PRO A N 1
ATOM 699 C CA . PRO A 1 91 ? 21.993 39.063 26.124 1.00 68.31 91 PRO A CA 1
ATOM 700 C C . PRO A 1 91 ? 20.604 39.696 25.988 1.00 68.31 91 PRO A C 1
ATOM 702 O O . PRO A 1 91 ? 20.339 40.773 26.521 1.00 68.31 91 PRO A O 1
ATOM 705 N N . MET A 1 92 ? 19.724 39.033 25.235 1.00 61.31 92 MET A N 1
ATOM 706 C CA . MET A 1 92 ? 18.329 39.442 25.091 1.00 61.31 92 MET A CA 1
ATOM 707 C C . MET A 1 92 ? 17.634 39.438 26.464 1.00 61.31 92 MET A C 1
ATOM 709 O O . MET A 1 92 ? 17.831 38.497 27.238 1.00 61.31 92 MET A O 1
ATOM 713 N N . PRO A 1 93 ? 16.813 40.456 26.772 1.00 67.75 93 PRO A N 1
ATOM 714 C CA . PRO A 1 93 ? 16.056 40.514 28.014 1.00 67.75 93 PRO A CA 1
ATOM 715 C C . PRO A 1 93 ? 15.102 39.321 28.110 1.00 67.75 93 PRO A C 1
ATOM 717 O O . PRO A 1 93 ? 14.361 39.016 27.174 1.00 67.75 93 PRO A O 1
ATOM 720 N N . THR A 1 94 ? 15.136 38.652 29.260 1.00 62.28 94 THR A N 1
ATOM 721 C CA . THR A 1 94 ? 14.270 37.535 29.636 1.00 62.28 94 THR A CA 1
ATOM 722 C C . THR A 1 94 ? 12.813 38.003 29.614 1.00 62.28 94 THR A C 1
ATOM 724 O O . THR A 1 94 ? 12.319 38.586 30.574 1.00 62.28 94 THR A O 1
ATOM 727 N N . LEU A 1 95 ? 12.129 37.807 28.485 1.00 64.94 95 LEU A N 1
ATOM 728 C CA . LEU A 1 95 ? 10.695 38.051 28.345 1.00 64.94 95 LEU A CA 1
ATOM 729 C C . LEU A 1 95 ? 9.958 37.059 29.252 1.00 64.94 95 LEU A C 1
ATOM 731 O O . LEU A 1 95 ? 9.880 35.865 28.954 1.00 64.94 95 LEU A O 1
ATOM 735 N N . GLU A 1 96 ? 9.459 37.560 30.383 1.00 67.44 96 GLU A N 1
ATOM 736 C CA . GLU A 1 96 ? 8.598 36.817 31.298 1.00 67.44 96 GLU A CA 1
ATOM 737 C C . GLU A 1 96 ? 7.445 36.205 30.500 1.00 67.44 96 GLU A C 1
ATOM 739 O O . GLU A 1 96 ? 6.651 36.898 29.863 1.00 67.44 96 GLU A O 1
ATOM 744 N N . THR A 1 97 ? 7.410 34.874 30.465 1.00 69.94 97 THR A N 1
ATOM 745 C CA . THR A 1 97 ? 6.421 34.135 29.687 1.00 69.94 97 THR A CA 1
ATOM 746 C C . THR A 1 97 ? 5.051 34.367 30.330 1.00 69.94 97 THR A C 1
ATOM 748 O O . THR A 1 97 ? 4.869 33.969 31.483 1.00 69.94 97 THR A O 1
ATOM 751 N N . PRO A 1 98 ? 4.083 35.004 29.642 1.00 71.62 98 PRO A N 1
ATOM 752 C CA . PRO A 1 98 ? 2.767 35.256 30.213 1.00 71.62 98 PRO A CA 1
ATOM 753 C C . PRO A 1 98 ? 2.135 33.929 30.642 1.00 71.62 98 PRO A C 1
ATOM 755 O O . PRO A 1 98 ? 2.104 32.967 29.867 1.00 71.62 98 PRO A O 1
ATOM 758 N N . MET A 1 99 ? 1.672 33.876 31.897 1.00 65.44 99 MET A N 1
ATOM 759 C CA . MET A 1 99 ? 1.024 32.705 32.488 1.00 65.44 99 MET A CA 1
ATOM 760 C C . MET A 1 99 ? -0.074 32.214 31.545 1.00 65.44 99 MET A C 1
ATOM 762 O O . MET A 1 99 ? -1.059 32.913 31.299 1.00 65.44 99 MET A O 1
ATOM 766 N N . ARG A 1 100 ? 0.118 31.016 30.981 1.00 71.12 100 ARG A N 1
ATOM 767 C CA . ARG A 1 100 ? -0.871 30.411 30.090 1.00 71.12 100 ARG A CA 1
ATOM 768 C C . ARG A 1 100 ? -2.181 30.248 30.869 1.00 71.12 100 ARG A C 1
ATOM 770 O O . ARG A 1 100 ? -2.139 29.716 31.980 1.00 71.12 100 ARG A O 1
ATOM 777 N N . PRO A 1 101 ? -3.326 30.687 30.317 1.00 71.31 101 PRO A N 1
ATOM 778 C CA . PRO A 1 101 ? -4.620 30.484 30.950 1.00 71.31 101 PRO A CA 1
ATOM 779 C C . PRO A 1 101 ? -4.804 29.000 31.266 1.00 71.31 101 PRO A C 1
ATOM 781 O O . PRO A 1 101 ? -4.530 28.140 30.424 1.00 71.31 101 PRO A O 1
ATOM 784 N N . ILE A 1 102 ? -5.221 28.725 32.504 1.00 69.19 102 ILE A N 1
ATOM 785 C CA . ILE A 1 102 ? -5.497 27.385 33.024 1.00 69.19 102 ILE A CA 1
ATOM 786 C C . ILE A 1 102 ? -6.469 26.720 32.048 1.00 69.19 102 ILE A C 1
ATOM 788 O O . ILE A 1 102 ? -7.616 27.146 31.918 1.00 69.19 102 ILE A O 1
ATOM 792 N N . GLN A 1 103 ? -5.986 25.722 31.309 1.00 73.81 103 GLN A N 1
ATOM 793 C CA . GLN A 1 103 ? -6.813 24.982 30.367 1.00 73.81 103 GLN A CA 1
ATOM 794 C C . GLN A 1 103 ? -7.889 24.257 31.175 1.00 73.81 103 GLN A C 1
ATOM 796 O O . GLN A 1 103 ? -7.580 23.463 32.060 1.00 73.81 103 GLN A O 1
ATOM 801 N N . SER A 1 104 ? -9.155 24.581 30.916 1.00 74.06 104 SER A N 1
ATOM 802 C CA . SER A 1 104 ? -10.280 23.937 31.582 1.00 74.06 104 SER A CA 1
ATOM 803 C C . SER A 1 104 ? -10.287 22.451 31.236 1.00 74.06 104 SER A C 1
ATOM 805 O O . SER A 1 104 ? -10.474 22.081 30.077 1.00 74.06 104 SER A O 1
ATOM 807 N N . GLU A 1 105 ? -10.095 21.607 32.241 1.00 89.56 105 GLU A N 1
ATOM 808 C CA . GLU A 1 105 ? -10.221 20.160 32.121 1.00 89.56 105 GLU A CA 1
ATOM 809 C C . GLU A 1 105 ? -11.625 19.767 31.634 1.00 89.56 105 GLU A C 1
ATOM 811 O O . GLU A 1 105 ? -12.637 20.128 32.239 1.00 89.56 105 GLU A O 1
ATOM 816 N N . HIS A 1 106 ? -11.704 18.987 30.557 1.00 94.81 106 HIS A N 1
ATOM 817 C CA . HIS A 1 106 ? -12.976 18.538 29.994 1.00 94.81 106 HIS A CA 1
ATOM 818 C C . HIS A 1 106 ? -13.408 17.219 30.653 1.00 94.81 106 HIS A C 1
ATOM 820 O O . HIS A 1 106 ? -12.693 16.224 30.565 1.00 94.81 106 HIS A O 1
ATOM 826 N N . ARG A 1 107 ? -14.571 17.169 31.316 1.00 95.81 107 ARG A N 1
ATOM 827 C CA . ARG A 1 107 ? -15.078 15.957 31.997 1.00 95.81 107 ARG A CA 1
ATOM 828 C C . ARG A 1 107 ? -16.246 15.321 31.243 1.00 95.81 107 ARG A C 1
ATOM 830 O O . ARG A 1 107 ? -17.028 16.018 30.605 1.00 95.81 107 ARG A O 1
ATOM 837 N N . CYS A 1 108 ? -16.357 13.996 31.328 1.00 96.75 108 CYS A N 1
ATOM 838 C CA . CYS A 1 108 ? -17.495 13.255 30.787 1.00 96.75 108 CYS A CA 1
ATOM 839 C C . CYS A 1 108 ? -18.771 13.550 31.586 1.00 96.75 108 CYS A C 1
ATOM 841 O O . CYS A 1 108 ? -18.741 13.524 32.813 1.00 96.75 108 CYS A O 1
ATOM 843 N N . SER A 1 109 ? -19.883 13.810 30.893 1.00 95.56 109 SER A N 1
ATOM 844 C CA . SER A 1 109 ? -21.198 14.061 31.499 1.00 95.56 109 SER A CA 1
ATOM 845 C C . SER A 1 109 ? -22.085 12.814 31.613 1.00 95.56 109 SER A C 1
ATOM 847 O O . SER A 1 109 ? -23.207 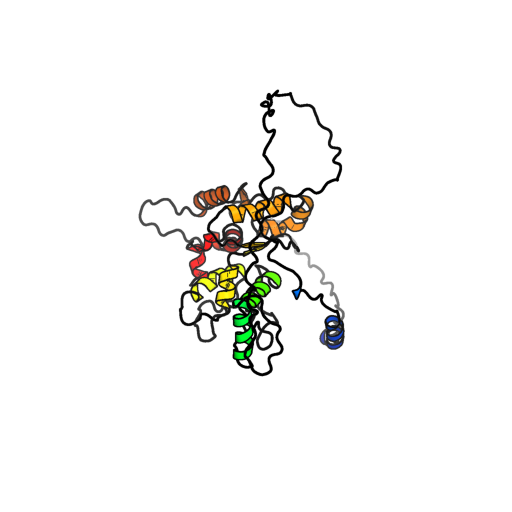12.917 32.097 1.00 95.56 109 SER A O 1
ATOM 849 N N . HIS A 1 110 ? -21.624 11.647 31.155 1.00 94.06 110 HIS A N 1
ATOM 850 C CA . HIS A 1 110 ? -22.411 10.415 31.195 1.00 94.06 110 HIS A CA 1
ATOM 851 C C . HIS A 1 110 ? -22.525 9.872 32.625 1.00 94.06 110 HIS A C 1
ATOM 853 O O . HIS A 1 110 ? -21.522 9.772 33.341 1.00 94.06 110 HIS A O 1
ATOM 859 N N . GLU A 1 111 ? -23.743 9.513 33.032 1.00 95.25 111 GLU A N 1
ATOM 860 C CA . GLU A 1 111 ? -24.024 9.045 34.389 1.00 95.25 111 GLU A CA 1
ATOM 861 C C . GLU A 1 111 ? -23.195 7.800 34.731 1.00 95.25 111 GLU A C 1
ATOM 863 O O . GLU A 1 111 ? -23.102 6.848 33.961 1.00 95.25 111 GLU A O 1
ATOM 868 N N . GLY A 1 112 ? -22.527 7.827 35.887 1.00 93.69 112 GLY A N 1
ATOM 869 C CA . GLY A 1 112 ? -21.680 6.722 36.344 1.00 93.69 112 GLY A CA 1
ATOM 870 C C . GLY A 1 112 ? -20.331 6.581 35.627 1.00 93.69 112 GLY A C 1
ATOM 871 O O . GLY A 1 112 ? -19.555 5.687 35.980 1.00 93.69 112 GLY A O 1
ATOM 872 N N . CYS A 1 113 ? -19.989 7.453 34.671 1.00 95.06 113 CYS A N 1
ATOM 873 C CA . CYS A 1 113 ? -18.693 7.379 34.008 1.00 95.06 113 CYS A CA 1
ATOM 874 C C . CYS A 1 113 ? -17.544 7.809 34.937 1.00 95.06 113 CYS A C 1
ATOM 876 O O . CYS A 1 113 ? -17.473 8.946 35.396 1.00 95.06 113 CYS A O 1
ATOM 878 N N . LYS A 1 114 ? -16.594 6.894 35.173 1.00 95.81 114 LYS A N 1
ATOM 879 C CA . LYS A 1 114 ? -15.415 7.107 36.035 1.00 95.81 114 LYS A CA 1
ATOM 880 C C . LYS A 1 114 ? -14.158 7.555 35.273 1.00 95.81 114 LYS A C 1
ATOM 882 O O . LYS A 1 114 ? -13.048 7.403 35.779 1.00 95.81 114 LYS A O 1
ATOM 887 N N . SER A 1 115 ? -14.289 8.043 34.038 1.00 94.56 115 SER A N 1
ATOM 888 C CA . SER A 1 115 ? -13.131 8.497 33.259 1.00 94.56 115 SER A CA 1
ATOM 889 C C . SER A 1 115 ? -12.474 9.720 33.903 1.00 94.56 115 SER A C 1
ATOM 891 O O . SER A 1 115 ? -13.167 10.605 34.406 1.00 94.56 115 SER A O 1
ATOM 893 N N . LYS A 1 116 ? -11.142 9.805 33.824 1.00 95.00 116 LYS A N 1
ATOM 894 C CA . LYS A 1 116 ? -10.397 11.023 34.181 1.00 95.00 116 LYS A CA 1
ATOM 895 C C . LYS A 1 116 ? -10.814 12.198 33.283 1.00 95.00 116 LYS A C 1
ATOM 897 O O . LYS A 1 116 ? -11.400 11.990 32.220 1.00 95.00 116 LYS A O 1
ATOM 902 N N . SER A 1 117 ? -10.513 13.422 33.713 1.00 94.31 117 SER A N 1
ATOM 903 C CA . SER A 1 117 ? -10.617 14.598 32.849 1.00 94.31 117 SER A CA 1
ATOM 904 C C . SER A 1 117 ? -9.719 14.451 31.620 1.00 94.31 117 SER A C 1
ATOM 906 O O . SER A 1 117 ? -8.645 13.852 31.673 1.00 94.31 117 SER A O 1
ATOM 908 N N . PHE A 1 118 ? -10.187 14.995 30.504 1.00 94.81 118 PHE A N 1
ATOM 909 C CA . PHE A 1 118 ? -9.493 15.006 29.228 1.00 94.81 118 PHE A CA 1
ATOM 910 C C . PHE A 1 118 ? -8.781 16.340 29.038 1.00 94.81 118 PHE A C 1
ATOM 912 O O . PHE A 1 118 ? -9.342 17.400 29.339 1.00 94.81 118 PHE A O 1
ATOM 919 N N . GLY A 1 119 ? -7.559 16.283 28.506 1.00 92.88 119 GLY A N 1
ATOM 920 C CA . GLY A 1 119 ? -6.756 17.478 28.251 1.00 92.88 119 GLY A CA 1
ATOM 921 C C . GLY A 1 119 ? -7.271 18.284 27.060 1.00 92.88 119 GLY A C 1
ATOM 922 O O . GLY A 1 119 ? -7.060 19.491 26.994 1.00 92.88 119 GLY A O 1
ATOM 923 N N . ARG A 1 120 ? -7.972 17.640 26.115 1.00 92.12 120 ARG A N 1
ATOM 924 C CA . ARG A 1 120 ? -8.536 18.302 24.929 1.00 92.12 120 ARG A CA 1
ATOM 925 C C . ARG A 1 120 ? -9.970 17.845 24.646 1.00 92.12 120 ARG A C 1
ATOM 927 O O . ARG A 1 120 ? -10.321 16.682 24.840 1.00 92.12 120 ARG A O 1
ATOM 934 N N . ILE A 1 121 ? -10.789 18.741 24.089 1.00 93.50 121 ILE A N 1
ATOM 935 C CA . ILE A 1 121 ? -12.201 18.465 23.760 1.00 93.50 121 ILE A CA 1
ATOM 936 C C . ILE A 1 121 ? -12.388 17.286 22.787 1.00 93.50 121 ILE A C 1
ATOM 938 O O . ILE A 1 121 ? -13.375 16.559 22.876 1.00 93.50 121 ILE A O 1
ATOM 942 N N . TYR A 1 122 ? -11.432 17.049 21.879 1.00 92.38 122 TYR A N 1
ATOM 943 C CA . TYR A 1 122 ? -11.516 15.945 20.914 1.00 92.38 122 TYR A CA 1
ATOM 944 C C . TYR A 1 122 ? -11.459 14.565 21.599 1.00 92.38 122 TYR A C 1
ATOM 946 O O . TYR A 1 122 ? -12.132 13.632 21.158 1.00 92.38 122 TYR A O 1
ATOM 954 N N . GLU A 1 123 ? -10.714 14.439 22.703 1.00 93.00 123 GLU A N 1
ATOM 955 C CA . GLU A 1 123 ? -10.622 13.207 23.495 1.00 93.00 123 GLU A CA 1
ATOM 956 C C . GLU A 1 123 ? -11.925 12.954 24.243 1.00 93.00 123 GLU A C 1
ATOM 958 O O . GLU A 1 123 ? -12.431 11.831 24.214 1.00 93.00 123 GLU A O 1
ATOM 963 N N . LEU A 1 124 ? -12.514 14.011 24.820 1.00 94.94 124 LEU A N 1
ATOM 964 C CA . LEU A 1 124 ? -13.840 13.945 25.427 1.00 94.94 124 LEU A CA 1
ATOM 965 C C . LEU A 1 124 ? -14.887 13.513 24.392 1.00 94.94 124 LEU A C 1
ATOM 967 O O . LEU A 1 124 ? -15.639 12.580 24.648 1.00 94.94 124 LEU A O 1
ATOM 971 N N . ASN A 1 125 ? -14.914 14.123 23.204 1.00 93.00 125 ASN A N 1
ATOM 972 C CA . ASN A 1 125 ? -15.857 13.748 22.145 1.00 93.00 125 ASN A CA 1
ATOM 973 C C . ASN A 1 125 ? -15.678 12.286 21.710 1.00 93.00 125 ASN A C 1
ATOM 975 O O . ASN A 1 125 ? -16.656 11.560 21.526 1.00 93.00 125 ASN A O 1
ATOM 979 N N . ARG A 1 126 ? -14.430 11.817 21.582 1.00 88.25 126 ARG A N 1
ATOM 980 C CA . ARG A 1 126 ? -14.119 10.410 21.284 1.00 88.25 126 ARG A CA 1
ATOM 981 C C . ARG A 1 126 ? -14.559 9.476 22.412 1.00 88.25 126 ARG A C 1
ATOM 983 O O . ARG A 1 126 ? -15.008 8.368 22.135 1.00 88.25 126 ARG A O 1
ATOM 990 N N . HIS A 1 127 ? -14.436 9.906 23.661 1.00 91.25 127 HIS A N 1
ATOM 991 C CA . HIS A 1 127 ? -14.895 9.158 24.821 1.00 91.25 127 HIS A CA 1
ATOM 992 C C . HIS A 1 127 ? -16.426 9.109 24.913 1.00 91.25 127 HIS A C 1
ATOM 994 O O . HIS A 1 127 ? -16.973 8.033 25.113 1.00 91.25 127 HIS A O 1
ATOM 1000 N N . MET A 1 128 ? -17.126 10.225 24.695 1.00 91.69 128 MET A N 1
ATOM 1001 C CA . MET A 1 128 ? -18.594 10.291 24.703 1.00 91.69 128 MET A CA 1
ATOM 1002 C C . MET A 1 128 ? -19.219 9.368 23.654 1.00 91.69 128 MET A C 1
ATOM 1004 O O . MET A 1 128 ? -20.259 8.763 23.908 1.00 91.69 128 MET A O 1
ATOM 1008 N N . LYS A 1 129 ? -18.549 9.181 22.509 1.00 86.25 129 LYS A N 1
ATOM 1009 C CA . LYS A 1 129 ? -18.943 8.165 21.527 1.00 86.25 129 LYS A CA 1
ATOM 1010 C C . LYS A 1 129 ? -18.940 6.748 22.112 1.00 86.25 129 LYS A C 1
ATOM 1012 O O . LYS A 1 129 ? -19.750 5.953 21.679 1.00 86.25 129 LYS A O 1
ATOM 1017 N N . LYS A 1 130 ? -18.127 6.412 23.120 1.00 84.69 130 LYS A N 1
ATOM 1018 C CA . LYS A 1 130 ? -18.198 5.092 23.784 1.00 84.69 130 LYS A CA 1
ATOM 1019 C C . LYS A 1 130 ? -19.531 4.864 24.481 1.00 84.69 130 LYS A C 1
ATOM 1021 O O . LYS A 1 130 ? -20.114 3.803 24.311 1.00 84.69 130 LYS A O 1
ATOM 1026 N N . HIS A 1 131 ? -20.040 5.883 25.164 1.00 87.50 131 HIS A N 1
ATOM 1027 C CA . HIS A 1 131 ? -21.328 5.817 25.860 1.00 87.50 131 HIS A CA 1
ATOM 1028 C C . HIS A 1 131 ? -22.519 5.754 24.911 1.00 87.50 131 HIS A C 1
ATOM 1030 O O . HIS A 1 131 ? -23.492 5.063 25.173 1.00 87.50 131 HIS A O 1
ATOM 1036 N N . GLN A 1 132 ? -22.434 6.433 23.766 1.00 80.75 132 GLN A N 1
ATOM 1037 C CA . GLN A 1 132 ? -23.465 6.353 22.723 1.00 80.75 132 GLN A CA 1
ATOM 1038 C C . GLN A 1 132 ? -23.518 4.981 22.031 1.00 80.75 132 GLN A C 1
ATOM 1040 O O . GLN A 1 132 ? -24.414 4.732 21.230 1.00 80.75 132 GLN A O 1
ATOM 1045 N N . GLN A 1 133 ? -22.535 4.116 22.283 1.00 71.06 133 GLN A N 1
ATOM 1046 C CA . GLN A 1 133 ? -22.281 2.902 21.511 1.00 71.06 133 GLN A CA 1
ATOM 1047 C C . GLN A 1 133 ? -22.391 1.618 22.333 1.00 71.06 133 GLN A C 1
ATOM 1049 O O . GLN A 1 133 ? -21.958 0.560 21.872 1.00 71.06 133 GLN A O 1
ATOM 1054 N N . ASP A 1 134 ? -22.985 1.704 23.522 1.00 60.62 134 ASP A N 1
ATOM 1055 C CA . ASP A 1 134 ? -23.149 0.590 24.447 1.00 60.62 134 ASP A CA 1
ATOM 1056 C C . ASP A 1 134 ? -24.134 -0.451 23.867 1.00 60.62 134 ASP A C 1
ATOM 1058 O O . ASP A 1 134 ? -25.350 -0.368 24.011 1.00 60.62 134 ASP A O 1
ATOM 1062 N N . GLY A 1 135 ? -23.593 -1.397 23.091 1.00 58.19 135 GLY A N 1
ATOM 1063 C CA . GLY A 1 135 ? -24.228 -2.676 22.755 1.00 58.19 135 GLY A CA 1
ATOM 1064 C C . GLY A 1 135 ? -24.483 -2.980 21.274 1.00 58.19 135 GLY A C 1
ATOM 1065 O O . GLY A 1 135 ? -24.450 -4.149 20.899 1.00 58.19 135 GLY A O 1
ATOM 1066 N N . SER A 1 136 ? -24.700 -1.978 20.412 1.00 58.22 136 SER A N 1
ATOM 1067 C CA . SER A 1 136 ? -25.274 -2.208 19.065 1.00 58.22 136 SER A CA 1
ATOM 1068 C C . SER A 1 136 ? -24.393 -1.791 17.878 1.00 58.22 136 SER A C 1
ATOM 1070 O O . SER A 1 136 ? -24.816 -1.943 16.729 1.00 58.22 136 SER A O 1
ATOM 1072 N N . GLN A 1 137 ? -23.200 -1.231 18.090 1.00 67.12 137 GLN A N 1
ATOM 1073 C CA . GLN A 1 137 ? -22.434 -0.730 16.947 1.00 67.12 137 GLN A CA 1
ATOM 1074 C C . GLN A 1 137 ? -21.803 -1.837 16.110 1.00 67.12 137 GLN A C 1
ATOM 1076 O O . GLN A 1 137 ? -21.181 -2.769 16.626 1.00 67.12 137 GLN A O 1
ATOM 1081 N N . ARG A 1 138 ? -21.977 -1.676 14.792 1.00 64.94 138 ARG A N 1
ATOM 1082 C CA . ARG A 1 138 ? -21.346 -2.478 13.749 1.00 64.94 138 ARG A CA 1
ATOM 1083 C C . ARG A 1 138 ? -19.843 -2.485 14.004 1.00 64.94 138 ARG A C 1
ATOM 1085 O O . ARG A 1 138 ? -19.206 -1.433 14.045 1.00 64.94 138 ARG A O 1
ATOM 1092 N N . LYS A 1 139 ? -19.301 -3.673 14.241 1.00 80.50 139 LYS A N 1
ATOM 1093 C CA . LYS A 1 139 ? -17.863 -3.881 14.336 1.00 80.50 139 LYS A CA 1
ATOM 1094 C C . LYS A 1 139 ? -17.318 -3.943 12.911 1.00 80.50 139 LYS A C 1
ATOM 1096 O O . LYS A 1 139 ? -17.936 -4.531 12.032 1.00 80.50 139 LYS A O 1
ATOM 1101 N N . TYR A 1 140 ? -16.197 -3.275 12.687 1.00 89.50 140 TYR A N 1
ATOM 1102 C CA . TYR A 1 140 ? -15.416 -3.376 11.468 1.00 89.50 140 TYR A CA 1
ATOM 1103 C C . TYR A 1 140 ? -14.690 -4.715 11.498 1.00 89.50 140 TYR A C 1
ATOM 1105 O O . TYR A 1 140 ? -13.719 -4.890 12.240 1.00 89.50 140 TYR A O 1
ATOM 1113 N N . ASP A 1 141 ? -15.189 -5.661 10.724 1.00 92.69 141 ASP A N 1
ATOM 1114 C CA . ASP A 1 141 ? -14.575 -6.971 10.593 1.00 92.69 141 ASP A CA 1
ATOM 1115 C C . ASP A 1 141 ? -13.339 -6.890 9.703 1.00 92.69 141 ASP A C 1
ATOM 1117 O O . ASP A 1 141 ? -13.286 -6.107 8.753 1.00 92.69 141 ASP A O 1
ATOM 1121 N N . CYS A 1 142 ? -12.318 -7.682 10.030 1.00 95.38 142 CYS A N 1
ATOM 1122 C CA . CYS A 1 142 ? -11.167 -7.803 9.154 1.00 95.38 142 CYS A CA 1
ATOM 1123 C C . CYS A 1 142 ? -11.572 -8.557 7.877 1.00 95.38 142 CYS A C 1
ATOM 1125 O O . CYS A 1 142 ? -12.024 -9.698 7.979 1.00 95.38 142 CYS A O 1
ATOM 1127 N N . PRO A 1 143 ? -11.389 -7.966 6.683 1.00 94.75 143 PRO A N 1
ATOM 1128 C CA . PRO A 1 143 ? -11.747 -8.612 5.424 1.00 94.75 143 PRO A CA 1
ATOM 1129 C C . PRO A 1 143 ? -10.759 -9.712 4.993 1.00 94.75 143 PRO A C 1
ATOM 1131 O O . PRO A 1 143 ? -11.003 -10.392 3.997 1.00 94.75 143 PRO A O 1
ATOM 1134 N N . ALA A 1 144 ? -9.643 -9.896 5.705 1.00 96.19 144 ALA A N 1
ATOM 1135 C CA . ALA A 1 144 ? -8.657 -10.920 5.380 1.00 96.19 144 ALA A CA 1
ATOM 1136 C C . ALA A 1 144 ? -9.209 -12.340 5.580 1.00 96.19 144 ALA A C 1
ATOM 1138 O O . ALA A 1 144 ? -9.805 -12.661 6.614 1.00 96.19 144 ALA A O 1
ATOM 1139 N N . VAL A 1 145 ? -8.980 -13.208 4.595 1.00 96.19 145 VAL A N 1
ATOM 1140 C CA . VAL A 1 145 ? -9.405 -14.610 4.624 1.00 96.19 145 VAL A CA 1
ATOM 1141 C C . VAL A 1 145 ? -8.732 -15.321 5.802 1.00 96.19 145 VAL A C 1
ATOM 1143 O O . VAL A 1 145 ? -7.518 -15.270 5.967 1.00 96.19 145 VAL A O 1
ATOM 1146 N N . GLY A 1 146 ? -9.535 -15.965 6.654 1.00 95.94 146 GLY A N 1
ATOM 1147 C CA . GLY A 1 146 ? -9.045 -16.696 7.829 1.00 95.94 146 GLY A CA 1
ATOM 1148 C C . GLY A 1 146 ? -8.689 -15.828 9.043 1.00 95.94 146 GLY A C 1
ATOM 1149 O O . GLY A 1 146 ? -8.267 -16.368 10.064 1.00 95.94 146 GLY A O 1
ATOM 1150 N N . CYS A 1 147 ? -8.875 -14.504 8.992 1.00 97.12 147 CYS A N 1
ATOM 1151 C CA . CYS A 1 147 ? -8.582 -13.654 10.143 1.00 97.12 147 CYS A CA 1
ATOM 1152 C C . CYS A 1 147 ? -9.637 -13.823 11.259 1.00 97.12 147 CYS A C 1
ATOM 1154 O O . CYS A 1 147 ? -10.834 -13.695 10.997 1.00 97.12 147 CYS A O 1
ATOM 1156 N N . PRO A 1 148 ? -9.235 -14.036 12.530 1.00 96.44 148 PRO A N 1
ATOM 1157 C CA . PRO A 1 148 ? -10.175 -14.210 13.642 1.00 96.44 148 PRO A CA 1
ATOM 1158 C C . PRO A 1 148 ? -10.813 -12.893 14.117 1.00 96.44 148 PRO A C 1
ATOM 1160 O O . PRO A 1 148 ? -11.668 -12.897 15.002 1.00 96.44 148 PRO A O 1
ATOM 1163 N N . ARG A 1 149 ? -10.387 -11.739 13.586 1.00 95.06 149 ARG A N 1
ATOM 1164 C CA . ARG A 1 149 ? -10.852 -10.402 13.991 1.00 95.06 149 ARG A CA 1
ATOM 1165 C C . ARG A 1 149 ? -12.154 -10.019 13.278 1.00 95.06 149 ARG A C 1
ATOM 1167 O O . ARG A 1 149 ? -12.226 -8.987 12.616 1.00 95.06 149 ARG A O 1
ATOM 1174 N N . THR A 1 150 ? -13.172 -10.861 13.425 1.00 93.00 150 THR A N 1
ATOM 1175 C CA . THR A 1 150 ? -14.499 -10.725 12.802 1.00 93.00 150 THR A CA 1
ATOM 1176 C C . THR A 1 150 ? -15.626 -10.870 13.835 1.00 93.00 150 THR A C 1
ATOM 1178 O O . THR A 1 150 ? -15.405 -11.296 14.978 1.00 93.00 150 THR A O 1
ATOM 1181 N N . GLY A 1 151 ? -16.848 -10.464 13.481 1.00 89.81 151 GLY A N 1
ATOM 1182 C CA . GLY A 1 151 ? -18.031 -10.488 14.331 1.00 89.81 151 GLY A CA 1
ATOM 1183 C C . GLY A 1 151 ? -17.800 -9.812 15.683 1.00 89.81 151 GLY A C 1
ATOM 1184 O O . GLY A 1 151 ? -17.507 -8.622 15.787 1.00 89.81 151 GLY A O 1
ATOM 1185 N N . LYS A 1 152 ? -17.903 -10.579 16.778 1.00 89.25 152 LYS A N 1
ATOM 1186 C CA . LYS A 1 152 ? -17.696 -10.049 18.140 1.00 89.25 152 LYS A CA 1
ATOM 1187 C C . LYS A 1 152 ? -16.257 -9.587 18.393 1.00 89.25 152 LYS A C 1
ATOM 1189 O O . LYS A 1 152 ? -16.063 -8.746 19.273 1.00 89.25 152 LYS A O 1
ATOM 1194 N N . LEU A 1 153 ? -15.289 -10.106 17.644 1.00 91.56 153 LEU A N 1
ATOM 1195 C CA . LEU A 1 153 ? -13.878 -9.739 17.727 1.00 91.56 153 LEU A CA 1
ATOM 1196 C C . LEU A 1 153 ? -13.493 -8.662 16.705 1.00 91.56 153 LEU A C 1
ATOM 1198 O O . LEU A 1 153 ? -12.324 -8.297 16.646 1.00 91.56 153 LEU A O 1
ATOM 1202 N N . GLY A 1 154 ? -14.434 -8.124 15.928 1.00 91.50 154 GLY A N 1
ATOM 1203 C CA . GLY A 1 154 ? -14.160 -7.009 15.027 1.00 91.50 154 GLY A CA 1
ATOM 1204 C C . GLY A 1 154 ? -13.708 -5.739 15.764 1.00 91.50 154 GLY A C 1
ATOM 1205 O O . GLY A 1 154 ? -13.783 -5.608 16.994 1.00 91.50 154 GLY A O 1
ATOM 1206 N N . PHE A 1 155 ? -13.192 -4.782 15.006 1.00 91.31 155 PHE A N 1
ATOM 1207 C CA . PHE A 1 155 ? -12.704 -3.508 15.522 1.00 91.31 155 PHE A CA 1
ATOM 1208 C C . PHE A 1 155 ? -13.853 -2.533 15.681 1.00 91.31 155 PHE A C 1
ATOM 1210 O O . PHE A 1 155 ? -14.746 -2.479 14.853 1.00 91.31 155 PHE A O 1
ATOM 1217 N N . TYR A 1 156 ? -13.823 -1.701 16.716 1.00 86.12 156 TYR A N 1
ATOM 1218 C CA . TYR A 1 156 ? -14.866 -0.684 16.871 1.00 86.12 156 TYR A CA 1
ATOM 1219 C C . TYR A 1 156 ? -14.530 0.645 16.166 1.00 86.12 156 TYR A C 1
ATOM 1221 O O . TYR A 1 156 ? -15.370 1.531 16.069 1.00 86.12 156 TYR A O 1
ATOM 1229 N N . ARG A 1 157 ? -13.297 0.815 15.669 1.00 86.94 157 ARG A N 1
ATOM 1230 C CA . ARG A 1 157 ? -12.889 2.009 14.911 1.00 86.94 157 ARG A CA 1
ATOM 1231 C C . ARG A 1 157 ? -12.170 1.606 13.637 1.00 86.94 157 ARG A C 1
ATOM 1233 O O . ARG A 1 157 ? -11.355 0.684 13.665 1.00 86.94 157 ARG A O 1
ATOM 1240 N N . LEU A 1 158 ? -12.420 2.367 12.576 1.00 88.06 158 LEU A N 1
ATOM 1241 C CA . LEU A 1 158 ? -11.799 2.185 11.268 1.00 88.06 158 LEU A CA 1
ATOM 1242 C C . LEU A 1 158 ? -10.267 2.276 11.328 1.00 88.06 158 LEU A C 1
ATOM 1244 O O . LEU A 1 158 ? -9.584 1.430 10.770 1.00 88.06 158 LEU A O 1
ATOM 1248 N N . ASP A 1 159 ? -9.719 3.238 12.074 1.00 90.38 159 ASP A N 1
ATOM 1249 C CA . ASP A 1 159 ? -8.265 3.401 12.233 1.00 90.38 159 ASP A CA 1
ATOM 1250 C C . ASP A 1 159 ? -7.603 2.185 12.899 1.00 90.38 159 ASP A C 1
ATOM 1252 O O . ASP A 1 159 ? -6.466 1.841 12.594 1.00 90.38 159 ASP A O 1
ATOM 1256 N N . LYS A 1 160 ? -8.324 1.492 13.790 1.00 92.06 160 LYS A N 1
ATOM 1257 C CA . LYS A 1 160 ? -7.846 0.250 14.410 1.00 92.06 160 LYS A CA 1
ATOM 1258 C C . LYS A 1 160 ? -7.901 -0.936 13.454 1.00 92.06 160 LYS A C 1
ATOM 1260 O O . LYS A 1 160 ? -7.013 -1.780 13.524 1.00 92.06 160 LYS A O 1
ATOM 1265 N N . LEU A 1 161 ? -8.888 -0.981 12.557 1.00 94.06 161 LEU A N 1
ATOM 1266 C CA . LEU A 1 161 ? -8.885 -1.942 11.454 1.00 94.06 161 LEU A CA 1
ATOM 1267 C C . LEU A 1 161 ? -7.725 -1.654 10.486 1.00 94.06 161 LEU A C 1
ATOM 1269 O O . LEU A 1 161 ? -7.018 -2.580 10.116 1.00 94.06 161 LEU A O 1
ATOM 1273 N N . GLN A 1 162 ? -7.483 -0.392 10.124 1.00 93.50 162 GLN A N 1
ATOM 1274 C CA . GLN A 1 162 ? -6.366 0.003 9.255 1.00 93.50 162 GLN A CA 1
ATOM 1275 C C . GLN A 1 162 ? -5.010 -0.392 9.850 1.00 93.50 162 GLN A C 1
ATOM 1277 O O . GLN A 1 162 ? -4.213 -1.046 9.183 1.00 93.50 162 GLN A O 1
ATOM 1282 N N . ASP A 1 163 ? -4.765 -0.061 11.120 1.00 92.69 163 ASP A N 1
ATOM 1283 C CA . ASP A 1 163 ? -3.527 -0.436 11.812 1.00 92.69 163 ASP A CA 1
ATOM 1284 C C . ASP A 1 163 ? -3.354 -1.962 11.878 1.00 92.69 163 ASP A C 1
ATOM 1286 O O . ASP A 1 163 ? -2.268 -2.485 11.624 1.00 92.69 163 ASP A O 1
ATOM 1290 N N . HIS A 1 164 ? -4.444 -2.693 12.127 1.00 95.38 164 HIS A N 1
ATOM 1291 C CA . HIS A 1 164 ? -4.440 -4.150 12.067 1.00 95.38 164 HIS A CA 1
ATOM 1292 C C . HIS A 1 164 ? -4.128 -4.682 10.664 1.00 95.38 164 HIS A C 1
ATOM 1294 O O . HIS A 1 164 ? -3.292 -5.570 10.541 1.00 95.38 164 HIS A O 1
ATOM 1300 N N . LEU A 1 165 ? -4.740 -4.136 9.611 1.00 94.56 165 LEU A N 1
ATOM 1301 C CA . LEU A 1 165 ? -4.467 -4.529 8.228 1.00 94.56 165 LEU A CA 1
ATOM 1302 C C . LEU A 1 165 ? -3.009 -4.283 7.850 1.00 94.56 165 LEU A C 1
ATOM 1304 O O . LEU A 1 165 ? -2.417 -5.109 7.164 1.00 94.56 165 LEU A O 1
ATOM 1308 N N . LEU A 1 166 ? -2.410 -3.186 8.317 1.00 91.94 166 LEU A N 1
ATOM 1309 C CA . LEU A 1 166 ? -1.011 -2.865 8.045 1.00 91.94 166 LEU A CA 1
ATOM 1310 C C . LEU A 1 166 ? -0.041 -3.781 8.803 1.00 91.94 166 LEU A C 1
ATOM 1312 O O . LEU A 1 166 ? 0.978 -4.186 8.240 1.00 91.94 166 LEU A O 1
ATOM 1316 N N . ARG A 1 167 ? -0.315 -4.089 10.075 1.00 91.50 167 ARG A N 1
ATOM 1317 C CA . ARG A 1 167 ? 0.605 -4.855 10.938 1.00 91.50 167 ARG A CA 1
ATOM 1318 C C . ARG A 1 167 ? 0.399 -6.363 10.878 1.00 91.50 167 ARG A C 1
ATOM 1320 O O . ARG A 1 167 ? 1.373 -7.100 10.957 1.00 91.50 167 ARG A O 1
ATOM 1327 N N . GLY A 1 168 ? -0.853 -6.797 10.807 1.00 93.12 168 GLY A N 1
ATOM 1328 C CA . GLY A 1 168 ? -1.261 -8.198 10.890 1.00 93.12 168 GLY A CA 1
ATOM 1329 C C . GLY A 1 168 ? -1.349 -8.899 9.541 1.00 93.12 168 GLY A C 1
ATOM 1330 O O . GLY A 1 168 ? -1.365 -10.124 9.510 1.00 93.12 168 GLY A O 1
ATOM 1331 N N . HIS A 1 169 ? -1.382 -8.142 8.443 1.00 93.94 169 HIS A N 1
ATOM 1332 C CA . HIS A 1 169 ? -1.468 -8.685 7.094 1.00 93.94 169 HIS A CA 1
ATOM 1333 C C . HIS A 1 169 ? -0.345 -8.127 6.217 1.00 93.94 169 HIS A C 1
ATOM 1335 O O . HIS A 1 169 ? 0.079 -6.977 6.360 1.00 93.94 169 HIS A O 1
ATOM 1341 N N . GLN A 1 170 ? 0.163 -8.972 5.331 1.00 90.62 170 GLN A N 1
ATOM 1342 C CA . GLN A 1 170 ? 1.157 -8.624 4.322 1.00 90.62 170 GLN A CA 1
ATOM 1343 C C . GLN A 1 170 ? 0.454 -8.147 3.042 1.00 90.62 170 GLN A C 1
ATOM 1345 O O . GLN A 1 170 ? -0.772 -8.205 2.935 1.00 90.62 170 GLN A O 1
ATOM 1350 N N . ASP A 1 171 ? 1.214 -7.634 2.073 1.00 89.88 171 ASP A N 1
ATOM 1351 C CA . ASP A 1 171 ? 0.642 -7.179 0.795 1.00 89.88 171 ASP A CA 1
ATOM 1352 C C . ASP A 1 171 ? 0.014 -8.322 -0.019 1.00 89.88 171 ASP A C 1
ATOM 1354 O O . ASP A 1 171 ? -0.948 -8.088 -0.737 1.00 89.88 171 ASP A O 1
ATOM 1358 N N . ASP A 1 172 ? 0.522 -9.549 0.122 1.00 90.62 172 ASP A N 1
ATOM 1359 C CA . ASP A 1 172 ? 0.011 -10.770 -0.525 1.00 90.62 172 ASP A CA 1
ATOM 1360 C C . ASP A 1 172 ? -1.147 -11.426 0.231 1.00 90.62 172 ASP A C 1
ATOM 1362 O O . ASP A 1 172 ? -1.658 -12.448 -0.215 1.00 90.62 172 ASP A O 1
ATOM 1366 N N . SER A 1 173 ? -1.558 -10.882 1.379 1.00 94.38 173 SER A N 1
ATOM 1367 C CA . SER A 1 173 ? -2.645 -11.481 2.144 1.00 94.38 173 SER A CA 1
ATOM 1368 C C . SER A 1 173 ? -3.943 -11.419 1.352 1.00 94.38 173 SER A C 1
ATOM 1370 O O . SER A 1 173 ? -4.324 -10.360 0.859 1.00 94.38 173 SER A O 1
ATOM 1372 N N . ASP A 1 174 ? -4.628 -12.553 1.285 1.00 96.25 174 ASP A N 1
ATOM 1373 C CA . ASP A 1 174 ? -5.925 -12.702 0.642 1.00 96.25 174 ASP A CA 1
ATOM 1374 C C . ASP A 1 174 ? -7.001 -11.905 1.386 1.00 96.25 174 ASP A C 1
ATOM 1376 O O . ASP A 1 174 ? -7.313 -12.175 2.549 1.00 96.25 174 ASP A O 1
ATOM 1380 N N . ILE A 1 175 ? -7.592 -10.921 0.714 1.00 95.31 175 ILE A N 1
ATOM 1381 C CA . ILE A 1 175 ? -8.638 -10.047 1.239 1.00 95.31 175 ILE A CA 1
ATOM 1382 C C . ILE A 1 175 ? -9.929 -10.255 0.443 1.00 95.31 175 ILE A C 1
ATOM 1384 O O . ILE A 1 175 ? -9.936 -10.245 -0.788 1.00 95.31 175 ILE A O 1
ATOM 1388 N N . LYS A 1 176 ? -11.051 -10.411 1.148 1.00 93.69 176 LYS A N 1
ATOM 1389 C CA . LYS A 1 176 ? -12.393 -10.383 0.554 1.00 93.69 176 LYS A CA 1
ATOM 1390 C C . LYS A 1 176 ? -12.845 -8.945 0.354 1.00 93.69 176 LYS A C 1
ATOM 1392 O O . LYS A 1 176 ? -12.600 -8.098 1.212 1.00 93.69 176 LYS A O 1
ATOM 1397 N N . CYS A 1 177 ? -13.542 -8.667 -0.744 1.00 91.38 177 CYS A N 1
ATOM 1398 C CA . CYS A 1 177 ? -14.170 -7.361 -0.902 1.00 91.38 177 CYS A CA 1
ATOM 1399 C C . CYS A 1 177 ? -15.168 -7.156 0.253 1.00 91.38 177 CYS A C 1
ATOM 1401 O O . CYS A 1 177 ? -16.036 -8.008 0.446 1.00 91.38 177 CYS A O 1
ATOM 1403 N N . PRO A 1 178 ? -15.060 -6.069 1.038 1.00 86.00 178 PRO A N 1
ATOM 1404 C CA . PRO A 1 178 ? -15.979 -5.790 2.139 1.00 86.00 178 PRO A CA 1
ATOM 1405 C C . PRO A 1 178 ? -17.304 -5.185 1.659 1.00 86.00 178 PRO A C 1
ATOM 1407 O O . PRO A 1 178 ? -18.056 -4.681 2.490 1.00 86.00 178 PRO A O 1
ATOM 1410 N N . GLY A 1 179 ? -17.560 -5.163 0.345 1.00 77.62 179 GLY A N 1
ATOM 1411 C CA . GLY A 1 179 ? -18.873 -4.819 -0.186 1.00 77.62 179 GLY A CA 1
ATOM 1412 C C . GLY A 1 179 ? -19.927 -5.693 0.487 1.00 77.62 179 GLY A C 1
ATOM 1413 O O . GLY A 1 179 ? -19.723 -6.897 0.650 1.00 77.62 179 GLY A O 1
ATOM 1414 N N . ASP A 1 180 ? -21.012 -5.070 0.942 1.00 64.31 180 ASP A N 1
ATOM 1415 C CA . ASP A 1 180 ? -22.085 -5.783 1.632 1.00 64.31 180 ASP A CA 1
ATOM 1416 C C . ASP A 1 180 ? -22.615 -6.924 0.745 1.00 64.31 180 ASP A C 1
ATOM 1418 O O . ASP A 1 180 ? -22.587 -6.824 -0.480 1.00 64.31 180 ASP A O 1
ATOM 1422 N N . GLU A 1 181 ? -23.176 -7.982 1.341 1.00 66.00 181 GLU A N 1
ATOM 1423 C CA . GLU A 1 181 ? -23.826 -9.086 0.601 1.00 66.00 181 GLU A CA 1
ATOM 1424 C C . GLU A 1 181 ? -24.911 -8.598 -0.383 1.00 66.00 181 GLU A C 1
ATOM 1426 O O . GLU A 1 181 ? -25.274 -9.308 -1.318 1.00 66.00 181 GLU A O 1
ATOM 1431 N N . ASN A 1 182 ? -25.405 -7.373 -0.175 1.00 65.38 182 ASN A N 1
ATOM 1432 C CA . ASN A 1 182 ? -26.399 -6.692 -1.000 1.00 65.38 182 ASN A CA 1
ATOM 1433 C C . ASN A 1 182 ? -25.804 -5.875 -2.157 1.00 65.38 182 ASN A C 1
ATOM 1435 O O . ASN A 1 182 ? -26.555 -5.391 -3.000 1.00 65.38 182 ASN A O 1
ATOM 1439 N N . HIS A 1 183 ? -24.488 -5.663 -2.181 1.00 71.25 183 HIS A N 1
ATOM 1440 C CA . HIS A 1 183 ? -23.810 -5.021 -3.294 1.00 71.25 183 HIS A CA 1
ATOM 1441 C C . HIS A 1 183 ? -23.379 -6.116 -4.266 1.00 71.25 183 HIS A C 1
ATOM 1443 O O . HIS A 1 183 ? -22.521 -6.943 -3.947 1.00 71.25 183 HIS A O 1
ATOM 1449 N N . ASP A 1 184 ? -23.944 -6.107 -5.473 1.00 75.69 184 ASP A N 1
ATOM 1450 C CA . ASP A 1 184 ? -23.486 -6.939 -6.588 1.00 75.69 184 ASP A CA 1
ATOM 1451 C C . ASP A 1 184 ? -22.135 -6.421 -7.094 1.00 75.69 184 ASP A C 1
ATOM 1453 O O . ASP A 1 184 ? -21.994 -5.948 -8.216 1.00 75.69 184 ASP A O 1
ATOM 1457 N N . CYS A 1 185 ? -21.117 -6.479 -6.230 1.00 84.06 185 CYS A N 1
ATOM 1458 C CA . CYS A 1 185 ? -19.743 -6.329 -6.657 1.00 84.06 185 CYS A CA 1
ATOM 1459 C C . CYS A 1 185 ? -19.444 -7.527 -7.571 1.00 84.06 185 CYS A C 1
ATOM 1461 O O . CYS A 1 185 ? -19.459 -8.661 -7.078 1.00 84.06 185 CYS A O 1
ATOM 1463 N N . PRO A 1 186 ? -19.210 -7.324 -8.879 1.00 75.69 186 PRO A N 1
ATOM 1464 C CA . PRO A 1 186 ? -18.963 -8.428 -9.808 1.00 75.69 186 PRO A CA 1
ATOM 1465 C C . PRO A 1 186 ? -17.709 -9.209 -9.395 1.00 75.69 186 PRO A C 1
ATOM 1467 O O . PRO A 1 186 ? -17.644 -10.434 -9.501 1.00 75.69 186 PRO A O 1
ATOM 1470 N N . THR A 1 187 ? -16.760 -8.500 -8.793 1.00 73.56 187 THR A N 1
ATOM 1471 C CA . THR A 1 187 ? -15.531 -8.977 -8.172 1.00 73.56 187 THR A CA 1
ATOM 1472 C C . THR A 1 187 ? -15.815 -9.544 -6.768 1.00 73.56 187 THR A C 1
ATOM 1474 O O . THR A 1 187 ? -15.173 -9.172 -5.786 1.00 73.56 187 THR A O 1
ATOM 1477 N N . LYS A 1 188 ? -16.730 -10.527 -6.637 1.00 70.88 188 LYS A N 1
ATOM 1478 C CA . LYS A 1 188 ? -16.857 -11.377 -5.414 1.00 70.88 188 LYS A CA 1
ATOM 1479 C C . LYS A 1 188 ? -15.580 -12.191 -5.115 1.00 70.88 188 LYS A C 1
ATOM 1481 O O . LYS A 1 188 ? -15.572 -13.070 -4.254 1.00 70.88 188 LYS A O 1
ATOM 1486 N N . SER A 1 189 ? -14.510 -11.929 -5.855 1.00 82.12 189 SER A N 1
ATOM 1487 C CA . SER A 1 189 ? -13.194 -12.517 -5.735 1.00 82.12 189 SER A CA 1
ATOM 1488 C C . SER A 1 189 ? -12.486 -12.096 -4.455 1.00 82.12 189 SER A C 1
ATOM 1490 O O . SER A 1 189 ? -12.608 -10.976 -3.953 1.00 82.12 189 SER A O 1
ATOM 1492 N N . VAL A 1 190 ? -11.662 -13.018 -3.986 1.00 92.81 190 VAL A N 1
ATOM 1493 C CA . VAL A 1 190 ? -10.559 -12.738 -3.080 1.00 92.81 190 VAL A CA 1
ATOM 1494 C C . VAL A 1 190 ? -9.442 -12.103 -3.909 1.00 92.81 190 VAL A C 1
ATOM 1496 O O . VAL A 1 190 ? -9.083 -12.641 -4.955 1.00 92.81 190 VAL A O 1
ATOM 1499 N N . LEU A 1 191 ? -8.924 -10.958 -3.470 1.00 93.56 191 LEU A N 1
ATOM 1500 C CA . LEU A 1 191 ? -7.762 -10.305 -4.080 1.00 93.56 191 LEU A CA 1
ATOM 1501 C C . LEU A 1 191 ? -6.686 -10.109 -3.014 1.00 93.56 191 LEU A C 1
ATOM 1503 O O . LEU A 1 191 ? -6.997 -9.973 -1.832 1.00 93.56 191 LEU A O 1
ATOM 1507 N N . MET A 1 192 ? -5.428 -10.023 -3.433 1.00 94.44 192 MET A N 1
ATOM 1508 C CA . MET A 1 192 ? -4.331 -9.625 -2.546 1.00 94.44 192 MET A CA 1
ATOM 1509 C C . MET A 1 192 ? -4.575 -8.226 -1.973 1.00 94.44 192 MET A C 1
ATOM 1511 O O . MET A 1 192 ? -5.227 -7.398 -2.608 1.00 94.44 192 MET A O 1
ATOM 1515 N N . ARG A 1 193 ? -4.065 -7.944 -0.772 1.00 94.25 193 ARG A N 1
ATOM 1516 C CA . ARG A 1 193 ? -4.324 -6.693 -0.040 1.00 94.25 193 ARG A CA 1
ATOM 1517 C C . ARG A 1 193 ? -4.025 -5.437 -0.855 1.00 94.25 193 ARG A C 1
ATOM 1519 O O . ARG A 1 193 ? -4.824 -4.502 -0.835 1.00 94.25 193 ARG A O 1
ATOM 1526 N N . ASP A 1 194 ? -2.884 -5.401 -1.531 1.00 91.00 194 ASP A N 1
ATOM 1527 C CA . ASP A 1 194 ? -2.456 -4.271 -2.362 1.00 91.00 194 ASP A CA 1
ATOM 1528 C C . ASP A 1 194 ? -3.394 -4.040 -3.561 1.00 91.00 194 ASP A C 1
ATOM 1530 O O . ASP A 1 194 ? -3.807 -2.908 -3.819 1.00 91.00 194 ASP A O 1
ATOM 1534 N N . ILE A 1 195 ? -3.812 -5.113 -4.231 1.00 93.06 195 ILE A N 1
ATOM 1535 C CA . ILE A 1 195 ? -4.781 -5.084 -5.333 1.00 93.06 195 ILE A CA 1
ATOM 1536 C C . ILE A 1 195 ? -6.189 -4.727 -4.836 1.00 93.06 195 ILE A C 1
ATOM 1538 O O . ILE A 1 195 ? -6.893 -3.921 -5.444 1.00 93.06 195 ILE A O 1
ATOM 1542 N N . MET A 1 196 ? -6.599 -5.278 -3.695 1.00 93.75 196 MET A N 1
ATOM 1543 C CA . MET A 1 196 ? -7.885 -4.991 -3.069 1.00 93.75 196 MET A CA 1
ATOM 1544 C C . MET A 1 196 ? -8.000 -3.514 -2.674 1.00 93.75 196 MET A C 1
ATOM 1546 O O . MET A 1 196 ? -9.077 -2.931 -2.762 1.00 93.75 196 MET A O 1
ATOM 1550 N N . ALA A 1 197 ? -6.899 -2.879 -2.271 1.00 91.38 197 ALA A N 1
ATOM 1551 C CA . ALA A 1 197 ? -6.878 -1.454 -1.966 1.00 91.38 197 ALA A CA 1
ATOM 1552 C C . ALA A 1 197 ? -7.208 -0.584 -3.199 1.00 91.38 197 ALA A C 1
ATOM 1554 O O . ALA A 1 197 ? -7.865 0.451 -3.059 1.00 91.38 197 ALA A O 1
ATOM 1555 N N . LEU A 1 198 ? -6.829 -1.029 -4.407 1.00 90.88 198 LEU A N 1
ATOM 1556 C CA . LEU A 1 198 ? -7.253 -0.402 -5.664 1.00 90.88 198 LEU A CA 1
ATOM 1557 C C . LEU A 1 198 ? -8.735 -0.631 -5.934 1.00 90.88 198 LEU A C 1
ATOM 1559 O O . LEU A 1 198 ? -9.460 0.320 -6.219 1.00 90.88 198 LEU A O 1
ATOM 1563 N N . HIS A 1 199 ? -9.197 -1.875 -5.805 1.00 91.50 199 HIS A N 1
ATOM 1564 C CA . HIS A 1 199 ? -10.607 -2.220 -5.975 1.00 91.50 199 HIS A CA 1
ATOM 1565 C C . HIS A 1 199 ? -11.507 -1.397 -5.033 1.00 91.50 199 HIS A C 1
ATOM 1567 O O . HIS A 1 199 ? -12.530 -0.850 -5.446 1.00 91.50 199 HIS A O 1
ATOM 1573 N N . ALA A 1 200 ? -11.075 -1.204 -3.782 1.00 89.69 200 ALA A N 1
ATOM 1574 C CA . ALA A 1 200 ? -11.783 -0.425 -2.768 1.00 89.69 200 ALA A CA 1
ATOM 1575 C C . ALA A 1 200 ? -12.090 1.024 -3.197 1.00 89.69 200 ALA A C 1
ATOM 1577 O O . ALA A 1 200 ? -13.081 1.584 -2.734 1.00 89.69 200 ALA A O 1
ATOM 1578 N N . THR A 1 201 ? -11.307 1.619 -4.111 1.00 86.75 201 THR A N 1
ATOM 1579 C CA . THR A 1 201 ? -11.544 2.984 -4.634 1.00 86.75 201 THR A CA 1
ATOM 1580 C C . THR A 1 201 ? -12.900 3.146 -5.324 1.00 86.75 201 THR A C 1
ATOM 1582 O O . THR A 1 201 ? -13.421 4.255 -5.399 1.00 86.75 201 THR A O 1
ATOM 1585 N N . LYS A 1 202 ? -13.498 2.054 -5.810 1.00 85.00 202 LYS A N 1
ATOM 1586 C CA . LYS A 1 202 ? -14.825 2.072 -6.439 1.00 85.00 202 LYS A CA 1
ATOM 1587 C C . LYS A 1 202 ? -15.953 2.213 -5.433 1.00 85.00 202 LYS A C 1
ATOM 1589 O O . LYS A 1 202 ? -16.988 2.787 -5.750 1.00 85.00 202 LYS A O 1
ATOM 1594 N N . HIS A 1 203 ? -15.716 1.749 -4.213 1.00 84.31 203 HIS A N 1
ATOM 1595 C CA . HIS A 1 203 ? -16.700 1.769 -3.138 1.00 84.31 203 HIS A CA 1
ATOM 1596 C C . HIS A 1 203 ? -16.717 3.109 -2.388 1.00 84.31 203 HIS A C 1
ATOM 1598 O O . HIS A 1 203 ? -17.719 3.444 -1.767 1.00 84.31 203 HIS A O 1
ATOM 1604 N N . THR A 1 204 ? -15.650 3.917 -2.458 1.00 77.56 204 THR A N 1
ATOM 1605 C CA . THR A 1 204 ? -15.536 5.166 -1.675 1.00 77.56 204 THR A CA 1
ATOM 1606 C C . THR A 1 204 ? -16.317 6.358 -2.243 1.00 77.56 204 THR A C 1
ATOM 1608 O O . THR A 1 204 ? -16.465 7.379 -1.567 1.00 77.56 204 THR A O 1
ATOM 1611 N N . GLY A 1 205 ? -16.848 6.244 -3.465 1.00 70.81 205 GLY A N 1
ATOM 1612 C CA . GLY A 1 205 ? -17.655 7.284 -4.115 1.00 70.81 205 GLY A CA 1
ATOM 1613 C C . GLY A 1 205 ? -19.159 7.186 -3.851 1.00 70.81 205 GLY A C 1
ATOM 1614 O O . GLY A 1 205 ? -19.869 8.181 -4.019 1.00 70.81 205 GLY A O 1
ATOM 1615 N N . ASP A 1 206 ? -19.655 6.025 -3.419 1.00 69.50 206 ASP A N 1
ATOM 1616 C CA . ASP A 1 206 ? -21.087 5.821 -3.229 1.00 69.50 206 ASP A CA 1
ATOM 1617 C C . ASP A 1 206 ? -21.515 6.313 -1.836 1.00 69.50 206 ASP A C 1
ATOM 1619 O O . ASP A 1 206 ? -21.277 5.689 -0.799 1.00 69.50 206 ASP A O 1
ATOM 1623 N N . SER A 1 207 ? -22.089 7.520 -1.807 1.00 57.84 207 SER A N 1
ATOM 1624 C CA . SER A 1 207 ? -22.321 8.333 -0.600 1.00 57.84 207 SER A CA 1
ATOM 1625 C C . SER A 1 207 ? -23.114 7.647 0.526 1.00 57.84 207 SER A C 1
ATOM 1627 O O . SER A 1 207 ? -23.080 8.117 1.667 1.00 57.84 207 SER A O 1
ATOM 1629 N N . GLY A 1 208 ? -23.793 6.534 0.234 1.00 61.66 208 GLY A N 1
ATOM 1630 C CA . GLY A 1 208 ? -24.562 5.753 1.201 1.00 61.66 208 GLY A CA 1
ATOM 1631 C C . GLY A 1 208 ? -23.732 4.891 2.163 1.00 61.66 208 GLY A C 1
ATOM 1632 O O . GLY A 1 208 ? -24.255 4.507 3.208 1.00 61.66 208 GLY A O 1
ATOM 1633 N N . TYR A 1 209 ? -22.454 4.616 1.869 1.00 60.69 209 TYR A N 1
ATOM 1634 C CA . TYR A 1 209 ? -21.704 3.518 2.508 1.00 60.69 209 TYR A CA 1
ATOM 1635 C C . TYR A 1 209 ? -20.451 3.939 3.294 1.00 60.69 209 TYR A C 1
ATOM 1637 O O . TYR A 1 209 ? -19.512 3.169 3.441 1.00 60.69 209 TYR A O 1
ATOM 1645 N N . ARG A 1 210 ? -20.444 5.133 3.900 1.00 58.62 210 ARG A N 1
ATOM 1646 C CA . ARG A 1 210 ? -19.302 5.691 4.672 1.00 58.62 210 ARG A CA 1
ATOM 1647 C C . ARG A 1 210 ? -18.920 4.969 5.986 1.00 58.62 210 ARG A C 1
ATOM 1649 O O . ARG A 1 210 ? -18.407 5.599 6.905 1.00 58.62 210 ARG A O 1
ATOM 1656 N N . ASN A 1 211 ? -19.227 3.683 6.136 1.00 58.97 211 ASN A N 1
ATOM 1657 C CA . ASN A 1 211 ? -18.899 2.880 7.322 1.00 58.97 211 ASN A CA 1
ATOM 1658 C C . ASN A 1 211 ? -18.457 1.444 6.971 1.00 58.97 211 ASN A C 1
ATOM 1660 O O . ASN A 1 211 ? -18.458 0.576 7.844 1.00 58.97 211 ASN A O 1
ATOM 1664 N N . SER A 1 212 ? -18.125 1.157 5.714 1.00 68.56 212 SER A N 1
ATOM 1665 C CA . SER A 1 212 ? -17.694 -0.173 5.277 1.00 68.56 212 SER A CA 1
ATOM 1666 C C . SER A 1 212 ? -16.191 -0.378 5.491 1.00 68.56 212 SER A C 1
ATOM 1668 O O . SER A 1 212 ? -15.396 0.561 5.569 1.00 68.56 212 SER A O 1
ATOM 1670 N N . GLY A 1 213 ? -15.764 -1.643 5.549 1.00 77.44 213 GLY A N 1
ATOM 1671 C CA . GLY A 1 213 ? -14.341 -2.004 5.548 1.00 77.44 213 GLY A CA 1
ATOM 1672 C C . GLY A 1 213 ? -13.573 -1.493 4.317 1.00 77.44 213 GLY A C 1
ATOM 1673 O O . GLY A 1 213 ? -12.343 -1.486 4.333 1.00 77.44 213 GLY A O 1
ATOM 1674 N N . SER A 1 214 ? -14.260 -1.025 3.265 1.00 83.81 214 SER A N 1
ATOM 1675 C CA . SER A 1 214 ? -13.634 -0.466 2.061 1.00 83.81 214 SER A CA 1
ATOM 1676 C C . SER A 1 214 ? -12.877 0.827 2.345 1.00 83.81 214 SER A C 1
ATOM 1678 O O . SER A 1 214 ? -11.804 1.014 1.785 1.00 83.81 214 SER A O 1
ATOM 1680 N N . ASP A 1 215 ? -13.346 1.670 3.268 1.00 85.75 215 ASP A N 1
ATOM 1681 C CA . ASP A 1 215 ? -12.628 2.896 3.649 1.00 85.75 215 ASP A CA 1
ATOM 1682 C C . ASP A 1 215 ? -11.300 2.566 4.354 1.00 85.75 215 ASP A C 1
ATOM 1684 O O . ASP A 1 215 ? -10.306 3.289 4.238 1.00 85.75 215 ASP A O 1
ATOM 1688 N N . ALA A 1 216 ? -11.252 1.436 5.073 1.00 86.50 216 ALA A N 1
ATOM 1689 C CA . ALA A 1 216 ? -10.011 0.945 5.659 1.00 86.50 216 ALA A CA 1
ATOM 1690 C C . ALA A 1 216 ? -9.016 0.550 4.568 1.00 86.50 216 ALA A C 1
ATOM 1692 O O . ALA A 1 216 ? -7.855 0.950 4.626 1.00 86.50 216 ALA A O 1
ATOM 1693 N N . LEU A 1 217 ? -9.489 -0.192 3.566 1.00 87.12 217 LEU A N 1
ATOM 1694 C CA . LEU A 1 217 ? -8.676 -0.669 2.450 1.00 87.12 217 LEU A CA 1
ATOM 1695 C C . LEU A 1 217 ? -8.221 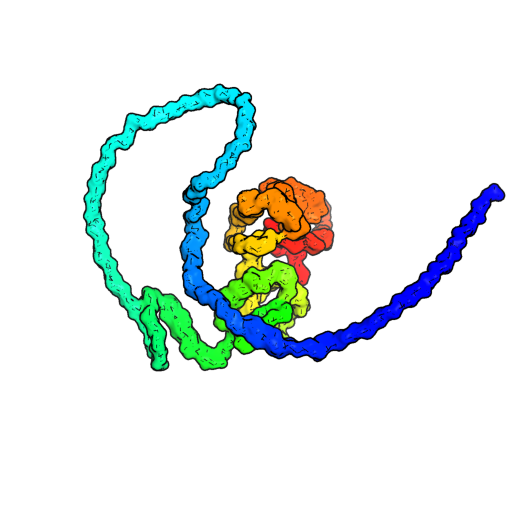0.468 1.527 1.00 87.12 217 LEU A C 1
ATOM 1697 O O . LEU A 1 217 ? -7.077 0.486 1.084 1.00 87.12 217 LEU A O 1
ATOM 1701 N N . TRP A 1 218 ? -9.077 1.458 1.290 1.00 86.31 218 TRP A N 1
ATOM 1702 C CA . TRP A 1 218 ? -8.735 2.613 0.470 1.00 86.31 218 TRP A CA 1
ATOM 1703 C C . TRP A 1 218 ? -7.584 3.420 1.074 1.00 86.31 218 TRP A C 1
ATOM 1705 O O . TRP A 1 218 ? -6.623 3.734 0.379 1.00 86.31 218 TRP A O 1
ATOM 1715 N N . ASN A 1 219 ? -7.614 3.686 2.383 1.00 85.56 219 ASN A N 1
ATOM 1716 C CA . ASN A 1 219 ? -6.546 4.452 3.031 1.00 85.56 219 ASN A CA 1
ATOM 1717 C C . ASN A 1 219 ? -5.204 3.711 3.061 1.00 85.56 219 ASN A C 1
ATOM 1719 O O . ASN A 1 219 ? -4.158 4.359 3.062 1.00 85.56 219 ASN A O 1
ATOM 1723 N N . ILE A 1 220 ? -5.198 2.372 3.087 1.00 87.75 220 ILE A N 1
ATOM 1724 C CA . ILE A 1 220 ? -3.937 1.615 3.089 1.00 87.75 220 ILE A CA 1
ATOM 1725 C C . ILE A 1 220 ? -3.280 1.542 1.706 1.00 87.75 220 ILE A C 1
ATOM 1727 O O . ILE A 1 220 ? -2.113 1.163 1.627 1.00 87.75 220 ILE A O 1
ATOM 1731 N N . LYS A 1 221 ? -3.970 1.941 0.624 1.00 83.81 221 LYS A N 1
ATOM 1732 C CA . LYS A 1 221 ? -3.442 1.850 -0.750 1.00 83.81 221 LYS A CA 1
ATOM 1733 C C . LYS A 1 221 ? -2.130 2.607 -0.951 1.00 83.81 221 LYS A C 1
ATOM 1735 O O . LYS A 1 221 ? -1.305 2.217 -1.774 1.00 83.81 221 LYS A O 1
ATOM 1740 N N . TYR A 1 222 ? -1.924 3.658 -0.164 1.00 83.69 222 TYR A N 1
ATOM 1741 C CA . TYR A 1 222 ? -0.745 4.516 -0.207 1.00 83.69 222 TYR A CA 1
ATOM 1742 C C . TYR A 1 222 ? 0.402 4.027 0.676 1.00 83.69 222 TYR A C 1
ATOM 1744 O O . TYR A 1 222 ? 1.468 4.634 0.686 1.00 83.69 222 TYR A O 1
ATOM 1752 N N . TYR A 1 223 ? 0.219 2.946 1.430 1.00 89.00 223 TYR A N 1
ATOM 1753 C CA . TYR A 1 223 ? 1.266 2.446 2.306 1.00 89.00 223 TYR A CA 1
ATOM 1754 C C . TYR A 1 223 ? 2.155 1.443 1.585 1.00 89.00 223 TYR A C 1
ATOM 1756 O O . TYR A 1 223 ? 1.678 0.518 0.925 1.00 89.00 223 TYR A O 1
ATOM 1764 N N . ARG A 1 224 ? 3.466 1.596 1.752 1.00 90.06 224 ARG A N 1
ATOM 1765 C CA . ARG A 1 224 ? 4.457 0.597 1.341 1.00 90.06 224 ARG A CA 1
ATOM 1766 C C . ARG A 1 224 ? 5.332 0.260 2.532 1.00 90.06 224 ARG A C 1
ATOM 1768 O O . ARG A 1 224 ? 5.810 1.153 3.230 1.00 90.06 224 ARG A O 1
ATOM 1775 N N . ALA A 1 225 ? 5.497 -1.030 2.790 1.00 92.38 225 ALA A N 1
ATOM 1776 C CA . ALA A 1 225 ? 6.430 -1.524 3.790 1.00 92.38 225 ALA A CA 1
ATOM 1777 C C . ALA A 1 225 ? 7.773 -1.831 3.131 1.00 92.38 225 ALA A C 1
ATOM 1779 O O . ALA A 1 225 ? 7.827 -2.198 1.957 1.00 92.38 225 ALA A O 1
ATOM 1780 N N . CYS A 1 226 ? 8.849 -1.711 3.905 1.00 95.25 226 CYS A N 1
ATOM 1781 C CA . CYS A 1 226 ? 10.127 -2.270 3.501 1.00 95.25 226 CYS A CA 1
ATOM 1782 C C . CYS A 1 226 ? 9.956 -3.771 3.201 1.00 95.25 226 CYS A C 1
ATOM 1784 O O . CYS A 1 226 ? 9.382 -4.485 4.027 1.00 95.25 226 CYS A O 1
ATOM 1786 N N . PRO A 1 227 ? 10.433 -4.259 2.044 1.00 94.62 227 PRO A N 1
ATOM 1787 C CA . PRO A 1 227 ? 10.263 -5.656 1.647 1.00 94.62 227 PRO A CA 1
ATOM 1788 C C . PRO A 1 227 ? 11.130 -6.626 2.462 1.00 94.62 227 PRO A C 1
ATOM 1790 O O . PRO A 1 227 ? 10.929 -7.834 2.396 1.00 94.62 227 PRO A O 1
ATOM 1793 N N . ILE A 1 228 ? 12.080 -6.106 3.246 1.00 95.69 228 ILE A N 1
ATOM 1794 C CA . ILE A 1 228 ? 12.954 -6.903 4.106 1.00 95.69 228 ILE A CA 1
ATOM 1795 C C . ILE A 1 228 ? 12.177 -7.329 5.366 1.00 95.69 228 ILE A C 1
ATOM 1797 O O . ILE A 1 228 ? 11.665 -6.464 6.091 1.00 95.69 228 ILE A O 1
ATOM 1801 N N . PRO A 1 229 ? 12.101 -8.638 5.676 1.00 93.00 229 PRO A N 1
ATOM 1802 C CA . PRO A 1 229 ? 11.343 -9.158 6.804 1.00 93.00 229 PRO A CA 1
ATOM 1803 C C . PRO A 1 229 ? 11.717 -8.497 8.129 1.00 93.00 229 PRO A C 1
ATOM 1805 O O . PRO A 1 229 ? 12.881 -8.210 8.401 1.00 93.00 229 PRO A O 1
ATOM 1808 N N . LYS A 1 230 ? 10.711 -8.299 8.990 1.00 91.56 230 LYS A N 1
ATOM 1809 C CA . LYS A 1 230 ? 10.835 -7.682 10.327 1.00 91.56 230 LYS A CA 1
ATOM 1810 C C . LYS A 1 230 ? 11.264 -6.210 10.325 1.00 91.56 230 LYS A C 1
ATOM 1812 O O . LYS A 1 230 ? 11.330 -5.612 11.398 1.00 91.56 230 LYS A O 1
ATOM 1817 N N . CYS A 1 231 ? 11.506 -5.597 9.168 1.00 94.75 231 CYS A N 1
ATOM 1818 C CA . CYS A 1 231 ? 11.748 -4.167 9.106 1.00 94.75 231 CYS A CA 1
ATOM 1819 C C . CYS A 1 231 ? 10.442 -3.399 9.405 1.00 94.75 231 CYS A C 1
ATOM 1821 O O . CYS A 1 231 ? 9.447 -3.587 8.704 1.00 94.75 231 CYS A O 1
ATOM 1823 N N . PRO A 1 232 ? 10.404 -2.519 10.424 1.00 92.75 232 PRO A N 1
ATOM 1824 C CA . PRO A 1 232 ? 9.189 -1.780 10.765 1.00 92.75 232 PRO A CA 1
ATOM 1825 C C . PRO A 1 232 ? 8.942 -0.577 9.845 1.00 92.75 232 PRO A C 1
ATOM 1827 O O . PRO A 1 232 ? 7.900 0.069 9.966 1.00 92.75 232 PRO A O 1
ATOM 1830 N N . TYR A 1 233 ? 9.894 -0.246 8.965 1.00 94.00 233 TYR A N 1
ATOM 1831 C CA . TYR A 1 233 ? 9.840 0.952 8.138 1.00 94.00 233 TYR A CA 1
ATOM 1832 C C . TYR A 1 233 ? 8.731 0.866 7.094 1.00 94.00 233 TYR A C 1
ATOM 1834 O O . TYR A 1 233 ? 8.595 -0.124 6.369 1.00 94.00 233 TYR A O 1
ATOM 1842 N N . ARG A 1 234 ? 7.931 1.929 7.040 1.00 91.62 234 ARG A N 1
ATOM 1843 C CA . ARG A 1 234 ? 6.778 2.070 6.160 1.00 91.62 234 ARG A CA 1
ATOM 1844 C C . ARG A 1 234 ? 6.704 3.516 5.702 1.00 91.62 234 ARG A C 1
ATOM 1846 O O . ARG A 1 234 ? 6.894 4.417 6.517 1.00 91.62 234 ARG A O 1
ATOM 1853 N N . ILE A 1 235 ? 6.375 3.719 4.437 1.00 91.19 235 ILE A N 1
ATOM 1854 C CA . ILE A 1 235 ? 6.082 5.038 3.875 1.00 91.19 235 ILE A CA 1
ATOM 1855 C C . ILE A 1 235 ? 4.588 5.139 3.585 1.00 91.19 235 ILE A C 1
ATOM 1857 O O . ILE A 1 235 ? 3.967 4.158 3.174 1.00 91.19 235 ILE A O 1
ATOM 1861 N N . GLY A 1 236 ? 4.013 6.313 3.837 1.00 89.12 236 GLY A N 1
ATOM 1862 C CA . GLY A 1 236 ? 2.672 6.671 3.391 1.00 89.12 236 GLY A CA 1
ATOM 1863 C C . GLY A 1 236 ? 2.787 7.655 2.235 1.00 89.12 236 GLY A C 1
ATOM 1864 O O . GLY A 1 236 ? 3.272 8.767 2.420 1.00 89.12 236 GLY A O 1
ATOM 1865 N N . ILE A 1 237 ? 2.359 7.244 1.050 1.00 82.19 237 ILE A N 1
ATOM 1866 C CA . ILE A 1 237 ? 2.470 7.998 -0.201 1.00 82.19 237 ILE A CA 1
ATOM 1867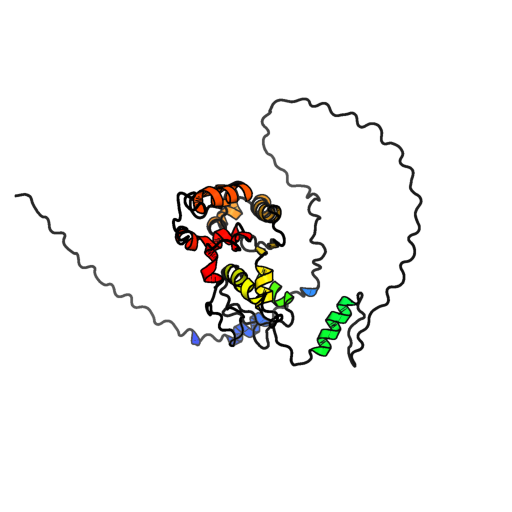 C C . ILE A 1 237 ? 1.184 8.807 -0.366 1.00 82.19 237 ILE A C 1
ATOM 1869 O O . ILE A 1 237 ? 0.346 8.532 -1.213 1.00 82.19 237 ILE A O 1
ATOM 1873 N N . TRP A 1 238 ? 0.969 9.753 0.547 1.00 75.25 238 TRP A N 1
ATOM 1874 C CA . TRP A 1 238 ? -0.259 10.556 0.600 1.00 75.25 238 TRP A CA 1
ATOM 1875 C C . TRP A 1 238 ? -0.307 11.660 -0.460 1.00 75.25 238 TRP A C 1
ATOM 1877 O O . TRP A 1 238 ? -1.355 12.268 -0.670 1.00 75.25 238 TRP A O 1
ATOM 1887 N N . SER A 1 239 ? 0.823 11.928 -1.108 1.00 63.28 239 SER A N 1
ATOM 1888 C CA . SER A 1 239 ? 0.973 12.897 -2.185 1.00 63.28 239 SER A CA 1
ATOM 1889 C C . SER A 1 239 ? 1.722 12.273 -3.353 1.00 63.28 239 SER A C 1
ATOM 1891 O O . SER A 1 239 ? 2.584 11.419 -3.153 1.00 63.28 239 SER A O 1
ATOM 1893 N N . ASP A 1 240 ? 1.466 12.786 -4.558 1.00 63.53 240 ASP A N 1
ATOM 1894 C CA . ASP A 1 240 ? 2.171 12.465 -5.814 1.00 63.53 240 ASP A CA 1
ATOM 1895 C C . ASP A 1 240 ? 3.670 12.833 -5.799 1.00 63.53 240 ASP A C 1
ATOM 1897 O O . ASP A 1 240 ? 4.331 12.915 -6.833 1.00 63.53 240 ASP A O 1
ATOM 1901 N N . THR A 1 241 ? 4.222 13.109 -4.621 1.00 75.88 241 THR A N 1
ATOM 1902 C CA . THR A 1 241 ? 5.618 13.455 -4.420 1.00 75.88 241 THR A CA 1
ATOM 1903 C C . THR A 1 241 ? 6.459 12.202 -4.592 1.00 75.88 241 THR A C 1
ATOM 1905 O O . THR A 1 241 ? 6.506 11.337 -3.715 1.00 75.88 241 THR A O 1
ATOM 1908 N N . LEU A 1 242 ? 7.150 12.150 -5.727 1.00 82.31 242 LEU A N 1
ATOM 1909 C CA . LEU A 1 242 ? 8.166 11.156 -6.076 1.00 82.31 242 LEU A CA 1
ATOM 1910 C C . LEU A 1 242 ? 9.194 10.931 -4.962 1.00 82.31 242 LEU A C 1
ATOM 1912 O O . LEU A 1 242 ? 9.700 9.822 -4.806 1.00 82.31 242 LEU A O 1
ATOM 1916 N N . ASP A 1 243 ? 9.428 11.955 -4.144 1.00 87.00 243 ASP A N 1
ATOM 1917 C CA . ASP A 1 243 ? 10.323 11.926 -2.990 1.00 87.00 243 ASP A CA 1
ATOM 1918 C C . ASP A 1 243 ? 9.986 10.798 -2.002 1.00 87.00 243 ASP A C 1
ATOM 1920 O O . ASP A 1 243 ? 10.885 10.124 -1.508 1.00 87.00 243 ASP A O 1
ATOM 1924 N N . ALA A 1 244 ? 8.698 10.511 -1.772 1.00 87.88 244 ALA A N 1
ATOM 1925 C CA . ALA A 1 244 ? 8.296 9.468 -0.829 1.00 87.88 244 ALA A CA 1
ATOM 1926 C C . ALA A 1 244 ? 8.733 8.066 -1.290 1.00 87.88 244 ALA A C 1
ATOM 1928 O O . ALA A 1 244 ? 9.075 7.222 -0.466 1.00 87.88 244 ALA A O 1
ATOM 1929 N N . LEU A 1 245 ? 8.738 7.808 -2.601 1.00 90.25 245 LEU A N 1
ATOM 1930 C CA . LEU A 1 245 ? 9.211 6.541 -3.162 1.00 90.25 245 LEU A CA 1
ATOM 1931 C C . LEU A 1 245 ? 10.740 6.431 -3.090 1.00 90.25 245 LEU A C 1
ATOM 1933 O O . LEU A 1 245 ? 11.277 5.363 -2.777 1.00 90.25 245 LEU A O 1
ATOM 1937 N N . GLU A 1 246 ? 11.448 7.541 -3.305 1.00 93.94 246 GLU A N 1
ATOM 1938 C CA . GLU A 1 246 ? 12.897 7.595 -3.104 1.00 93.94 246 GLU A CA 1
ATOM 1939 C C . GLU A 1 246 ? 13.294 7.351 -1.647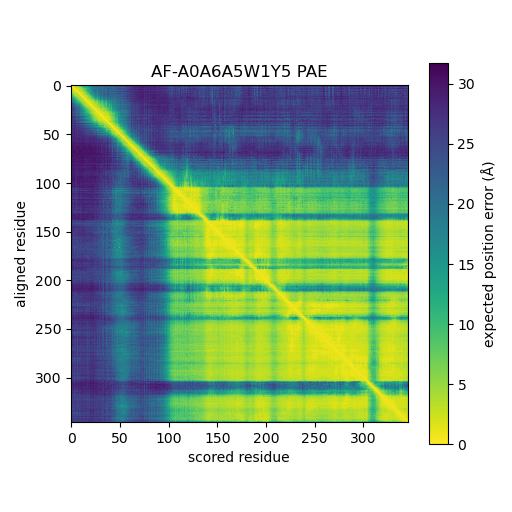 1.00 93.94 246 GLU A C 1
ATOM 1941 O O . GLU A 1 246 ? 14.298 6.678 -1.411 1.00 93.94 246 GLU A O 1
ATOM 1946 N N . ASP A 1 247 ? 12.496 7.795 -0.673 1.00 94.38 247 ASP A N 1
ATOM 1947 C CA . ASP A 1 247 ? 12.747 7.526 0.746 1.00 94.38 247 ASP A CA 1
ATOM 1948 C C . ASP A 1 247 ? 12.777 6.021 1.056 1.00 94.38 247 ASP A C 1
ATOM 1950 O O . ASP A 1 247 ? 13.635 5.563 1.817 1.00 94.38 247 ASP A O 1
ATOM 1954 N N . LEU A 1 248 ? 11.906 5.216 0.432 1.00 94.94 248 LEU A N 1
ATOM 1955 C CA . LEU A 1 248 ? 11.923 3.758 0.601 1.00 94.94 248 LEU A CA 1
ATOM 1956 C C . LEU A 1 248 ? 13.175 3.123 -0.008 1.00 94.94 248 LEU A C 1
ATOM 1958 O O . LEU A 1 248 ? 13.809 2.282 0.633 1.00 94.94 248 LEU A O 1
ATOM 1962 N N . ARG A 1 249 ? 13.574 3.547 -1.208 1.00 96.31 249 ARG A N 1
ATOM 1963 C CA . ARG A 1 249 ? 14.812 3.071 -1.841 1.00 96.31 249 ARG A CA 1
ATOM 1964 C C . ARG A 1 249 ? 16.045 3.464 -1.019 1.00 96.31 249 ARG A C 1
ATOM 1966 O O . ARG A 1 249 ? 16.918 2.635 -0.748 1.00 96.31 249 ARG A O 1
ATOM 1973 N N . CYS A 1 250 ? 16.099 4.710 -0.554 1.00 96.88 250 CYS A N 1
ATOM 1974 C CA . CYS A 1 250 ? 17.146 5.211 0.335 1.00 96.88 250 CYS A CA 1
ATOM 1975 C C . CYS A 1 250 ? 17.169 4.430 1.653 1.00 96.88 250 CYS A C 1
ATOM 1977 O O . CYS A 1 250 ? 18.233 4.059 2.143 1.00 96.88 250 CYS A O 1
ATOM 1979 N N . HIS A 1 251 ? 16.005 4.105 2.215 1.00 97.62 251 HIS A N 1
ATOM 1980 C CA . HIS A 1 251 ? 15.913 3.256 3.394 1.00 97.62 251 HIS A CA 1
ATOM 1981 C C . HIS A 1 251 ? 16.521 1.867 3.146 1.00 97.62 251 HIS A C 1
ATOM 1983 O O . HIS A 1 251 ? 17.362 1.431 3.934 1.00 97.62 251 HIS A O 1
ATOM 1989 N N . ILE A 1 252 ? 16.144 1.189 2.055 1.00 97.50 252 ILE A N 1
ATOM 1990 C CA . ILE A 1 252 ? 16.676 -0.135 1.685 1.00 97.50 252 ILE A CA 1
ATOM 1991 C C . ILE A 1 252 ? 18.206 -0.083 1.550 1.00 97.50 252 ILE A C 1
ATOM 1993 O O . ILE A 1 252 ? 18.912 -0.962 2.049 1.00 97.50 252 ILE A O 1
ATOM 1997 N N . THR A 1 253 ? 18.735 0.966 0.921 1.00 97.56 253 THR A N 1
ATOM 1998 C CA . THR A 1 253 ? 20.174 1.093 0.649 1.00 97.56 253 THR A CA 1
ATOM 1999 C C . THR A 1 253 ? 21.004 1.475 1.876 1.00 97.56 253 THR A C 1
ATOM 2001 O O . THR A 1 253 ? 22.087 0.921 2.066 1.00 97.56 253 THR A O 1
ATOM 2004 N N . ILE A 1 254 ? 20.499 2.383 2.719 1.00 97.62 254 ILE A N 1
ATOM 2005 C CA . ILE A 1 254 ? 21.230 2.966 3.857 1.00 97.62 254 ILE A CA 1
ATOM 2006 C C . ILE A 1 254 ? 21.059 2.143 5.136 1.00 97.62 254 ILE A C 1
ATOM 2008 O O . ILE A 1 254 ? 21.995 2.027 5.927 1.00 97.62 254 ILE A O 1
ATOM 2012 N N . LYS A 1 255 ? 19.854 1.621 5.398 1.00 98.12 255 LYS A N 1
ATOM 2013 C CA . LYS A 1 255 ? 19.537 0.958 6.676 1.00 98.12 255 LYS A CA 1
ATOM 2014 C C . LYS A 1 255 ? 19.797 -0.541 6.665 1.00 98.12 255 LYS A C 1
ATOM 2016 O O . LYS A 1 255 ? 19.886 -1.125 7.740 1.00 98.12 255 LYS A O 1
ATOM 2021 N N . HIS A 1 256 ? 19.956 -1.142 5.490 1.00 97.94 256 HIS A N 1
ATOM 2022 C CA . HIS A 1 256 ? 20.239 -2.568 5.353 1.00 97.94 256 HIS A CA 1
ATOM 2023 C C . HIS A 1 256 ? 21.594 -2.771 4.694 1.00 97.94 256 HIS A C 1
ATOM 2025 O O . HIS A 1 256 ? 21.937 -2.094 3.727 1.00 97.94 256 HIS A O 1
ATOM 2031 N N . SER A 1 257 ? 22.381 -3.704 5.223 1.00 97.75 257 SER A N 1
ATOM 2032 C CA . SER A 1 257 ? 23.671 -4.061 4.637 1.00 97.75 257 SER A CA 1
ATOM 2033 C C . SER A 1 257 ? 23.479 -4.839 3.332 1.00 97.75 257 SER A C 1
ATOM 2035 O O . SER A 1 257 ? 22.454 -5.492 3.134 1.00 97.75 257 SER A O 1
ATOM 2037 N N . ALA A 1 258 ? 24.487 -4.829 2.453 1.00 97.50 258 ALA A N 1
ATOM 2038 C CA . ALA A 1 258 ? 24.450 -5.605 1.210 1.00 97.50 258 ALA A CA 1
ATOM 2039 C C . ALA A 1 258 ? 24.227 -7.110 1.462 1.00 97.50 258 ALA A C 1
ATOM 2041 O O . ALA A 1 258 ? 23.489 -7.753 0.718 1.00 97.50 258 ALA A O 1
ATOM 2042 N N . ASN A 1 259 ? 24.798 -7.659 2.544 1.00 97.56 259 ASN A N 1
ATOM 2043 C CA . ASN A 1 259 ? 24.571 -9.053 2.926 1.00 97.56 259 ASN A CA 1
ATOM 2044 C C . ASN A 1 259 ? 23.112 -9.299 3.348 1.00 97.56 259 ASN A C 1
ATOM 2046 O O . ASN A 1 259 ? 22.477 -10.207 2.825 1.00 97.56 259 ASN A O 1
ATOM 2050 N N . GLY A 1 260 ? 22.549 -8.444 4.212 1.00 97.19 260 GLY A N 1
ATOM 2051 C CA . GLY A 1 260 ? 21.154 -8.583 4.650 1.00 97.19 260 GLY A CA 1
ATOM 2052 C C . GLY A 1 260 ? 20.149 -8.442 3.502 1.00 97.19 260 GLY A C 1
ATOM 2053 O O . GLY A 1 260 ? 19.152 -9.158 3.453 1.00 97.19 260 GLY A O 1
ATOM 2054 N N . ARG A 1 261 ? 20.438 -7.573 2.524 1.00 97.81 261 ARG A N 1
ATOM 2055 C CA . ARG A 1 261 ? 19.649 -7.496 1.288 1.00 97.81 261 ARG A CA 1
ATOM 2056 C C . ARG A 1 261 ? 19.788 -8.753 0.430 1.00 97.81 261 ARG A C 1
ATOM 2058 O O . ARG A 1 261 ? 18.789 -9.239 -0.083 1.00 97.81 261 ARG A O 1
ATOM 2065 N N . SER A 1 262 ? 20.995 -9.303 0.302 1.00 97.56 262 SER A N 1
ATOM 2066 C CA . SER A 1 262 ? 21.249 -10.521 -0.485 1.00 97.56 262 SER A CA 1
ATOM 2067 C C . SER A 1 262 ? 20.502 -11.739 0.070 1.00 97.56 262 SER A C 1
ATOM 2069 O O . SER A 1 262 ? 19.939 -12.516 -0.703 1.00 97.56 262 SER A O 1
ATOM 2071 N N . GLU A 1 263 ? 20.419 -11.863 1.399 1.00 97.88 263 GLU A N 1
ATOM 2072 C CA . GLU A 1 263 ? 19.615 -12.889 2.085 1.00 97.88 263 GLU A CA 1
ATOM 2073 C C . GLU A 1 263 ? 18.114 -12.775 1.764 1.00 97.88 263 GLU A C 1
ATOM 2075 O O . GLU A 1 263 ? 17.410 -13.781 1.731 1.00 97.88 263 GLU A O 1
ATOM 2080 N N . CYS A 1 264 ? 17.635 -11.564 1.467 1.00 97.31 264 CYS A N 1
ATOM 2081 C CA . CYS A 1 264 ? 16.244 -11.271 1.108 1.00 97.31 264 CYS A CA 1
ATOM 2082 C C . CYS A 1 264 ? 16.073 -10.979 -0.395 1.00 97.31 264 CYS A C 1
ATOM 2084 O O . CYS A 1 264 ? 15.137 -10.284 -0.795 1.00 97.31 264 CYS A O 1
ATOM 2086 N N . SER A 1 265 ? 16.983 -11.475 -1.240 1.00 97.31 265 SER A N 1
ATOM 2087 C CA . SER A 1 265 ? 17.041 -11.120 -2.666 1.00 97.31 265 SER A CA 1
ATOM 2088 C C . SER A 1 265 ? 15.767 -11.459 -3.438 1.00 97.31 265 SER A C 1
ATOM 2090 O O . SER A 1 265 ? 15.321 -10.641 -4.236 1.00 97.31 265 SER A O 1
ATOM 2092 N N . GLY A 1 266 ? 15.138 -12.605 -3.159 1.00 96.31 266 GLY A N 1
ATOM 2093 C CA . GLY A 1 266 ? 13.858 -12.979 -3.773 1.00 96.31 266 GLY A CA 1
ATOM 2094 C C . GLY A 1 266 ? 12.739 -11.979 -3.461 1.00 96.31 266 GLY A C 1
ATOM 2095 O O . GLY A 1 266 ? 12.079 -11.490 -4.369 1.00 96.31 266 GLY A O 1
ATOM 2096 N N . GLN A 1 267 ? 12.596 -11.588 -2.191 1.00 95.31 267 GLN A N 1
ATOM 2097 C CA . GLN A 1 267 ? 11.574 -10.630 -1.742 1.00 95.31 267 GLN A CA 1
ATOM 2098 C C . GLN A 1 267 ? 11.817 -9.223 -2.297 1.00 95.31 267 GLN A C 1
ATOM 2100 O O . GLN A 1 267 ? 10.871 -8.512 -2.630 1.00 95.31 267 GLN A O 1
ATOM 2105 N N . LEU A 1 268 ? 13.084 -8.810 -2.405 1.00 96.62 268 LEU A N 1
ATOM 2106 C CA . LEU A 1 268 ? 13.452 -7.550 -3.050 1.00 96.62 268 LEU A CA 1
ATOM 2107 C C . LEU A 1 268 ? 13.123 -7.585 -4.546 1.00 96.62 268 LEU A C 1
ATOM 2109 O O . LEU A 1 268 ? 12.469 -6.663 -5.033 1.00 96.62 268 LEU A O 1
ATOM 2113 N N . ALA A 1 269 ? 13.480 -8.663 -5.247 1.00 95.88 269 ALA A N 1
ATOM 2114 C CA . ALA A 1 269 ? 13.217 -8.819 -6.675 1.00 95.88 269 ALA A CA 1
ATOM 2115 C C . ALA A 1 269 ? 11.712 -8.853 -6.993 1.00 95.88 269 ALA A C 1
ATOM 2117 O O . ALA A 1 269 ? 11.267 -8.146 -7.895 1.00 95.88 269 ALA A O 1
ATOM 2118 N N . GLU A 1 270 ? 10.906 -9.577 -6.208 1.00 93.69 270 GLU A N 1
ATOM 2119 C CA . GLU A 1 270 ? 9.434 -9.591 -6.321 1.00 93.69 270 GLU A CA 1
ATOM 2120 C C . GLU A 1 270 ? 8.822 -8.186 -6.198 1.00 93.69 270 GLU A C 1
ATOM 2122 O O . GLU A 1 270 ? 7.782 -7.875 -6.789 1.00 93.69 270 GLU A O 1
ATOM 2127 N N . ARG A 1 271 ? 9.493 -7.314 -5.442 1.00 95.00 271 ARG A N 1
ATOM 2128 C CA . ARG A 1 271 ? 9.094 -5.926 -5.189 1.00 95.00 271 ARG A CA 1
ATOM 2129 C C . ARG A 1 271 ? 9.749 -4.925 -6.133 1.00 95.00 271 ARG A C 1
ATOM 2131 O O . ARG A 1 271 ? 9.462 -3.737 -6.010 1.00 95.00 271 ARG A O 1
ATOM 2138 N N . GLY A 1 272 ? 10.553 -5.404 -7.083 1.00 96.69 272 GLY A N 1
ATOM 2139 C CA . GLY A 1 272 ? 11.194 -4.599 -8.114 1.00 96.69 272 GLY A CA 1
ATOM 2140 C C . GLY A 1 272 ? 12.486 -3.921 -7.664 1.00 96.69 272 GLY A C 1
ATOM 2141 O O . GLY A 1 272 ? 12.802 -2.854 -8.173 1.00 96.69 272 GLY A O 1
ATOM 2142 N N . PHE A 1 273 ? 13.228 -4.502 -6.719 1.00 97.94 273 PHE A N 1
ATOM 2143 C CA . PHE A 1 273 ? 14.505 -3.966 -6.239 1.00 97.94 273 PHE A CA 1
ATOM 2144 C C . PHE A 1 273 ? 15.654 -4.960 -6.423 1.00 97.94 273 PHE A C 1
ATOM 2146 O O . PHE A 1 273 ? 15.511 -6.154 -6.163 1.00 97.94 273 PHE A O 1
ATOM 2153 N N . ASP A 1 274 ? 16.821 -4.451 -6.812 1.00 98.19 274 ASP A N 1
ATOM 2154 C CA . ASP A 1 274 ? 18.065 -5.212 -6.859 1.00 98.19 274 ASP A CA 1
ATOM 2155 C C . ASP A 1 274 ? 18.636 -5.402 -5.448 1.00 98.19 274 ASP A C 1
ATOM 2157 O O . ASP A 1 274 ? 18.765 -4.453 -4.671 1.00 98.19 274 ASP A O 1
ATOM 2161 N N . ALA A 1 275 ? 19.005 -6.630 -5.092 1.00 98.06 275 ALA A N 1
ATOM 2162 C CA . ALA A 1 275 ? 19.493 -6.929 -3.748 1.00 98.06 275 ALA A CA 1
ATOM 2163 C C . ALA A 1 275 ? 20.876 -6.320 -3.454 1.00 98.06 275 ALA A C 1
ATOM 2165 O O . ALA A 1 275 ? 21.176 -5.948 -2.315 1.00 98.06 275 ALA A O 1
ATOM 2166 N N . LEU A 1 276 ? 21.731 -6.192 -4.468 1.00 97.12 276 LEU A N 1
ATOM 2167 C CA . LEU A 1 276 ? 23.095 -5.708 -4.299 1.00 97.12 276 LEU A CA 1
ATOM 2168 C C . LEU A 1 276 ? 23.111 -4.183 -4.238 1.00 97.12 276 LEU A C 1
ATOM 2170 O O . LEU A 1 276 ? 23.627 -3.610 -3.271 1.00 97.12 276 LEU A O 1
ATOM 2174 N N . THR A 1 277 ? 22.511 -3.528 -5.231 1.00 97.75 277 THR A N 1
ATOM 2175 C CA . THR A 1 277 ? 22.566 -2.070 -5.375 1.00 97.75 277 THR A CA 1
ATOM 2176 C C . THR A 1 277 ? 21.406 -1.355 -4.688 1.00 97.75 277 THR A C 1
ATOM 2178 O O . THR A 1 277 ? 21.579 -0.222 -4.243 1.00 97.75 277 THR A O 1
ATOM 2181 N N . GLY A 1 278 ? 20.254 -2.015 -4.532 1.00 97.00 278 GLY A N 1
ATOM 2182 C CA . GLY A 1 278 ? 18.999 -1.382 -4.118 1.00 97.00 278 GLY A CA 1
ATOM 2183 C C . GLY A 1 278 ? 18.360 -0.526 -5.213 1.00 97.00 278 GLY A C 1
ATOM 2184 O O . GLY A 1 278 ? 17.444 0.240 -4.920 1.00 97.00 278 GLY A O 1
ATOM 2185 N N . ASP A 1 279 ? 18.852 -0.622 -6.449 1.00 97.94 279 ASP A N 1
ATOM 2186 C CA . ASP A 1 279 ? 18.252 0.037 -7.605 1.00 97.94 279 ASP A CA 1
ATOM 2187 C C . ASP A 1 279 ? 16.927 -0.626 -7.994 1.00 97.94 279 ASP A C 1
ATOM 2189 O O . ASP A 1 279 ? 16.612 -1.741 -7.575 1.00 97.94 279 ASP A O 1
ATOM 2193 N N . ILE A 1 280 ? 16.139 0.076 -8.800 1.00 98.19 280 ILE A N 1
ATOM 2194 C CA . ILE A 1 280 ? 14.828 -0.380 -9.248 1.00 98.19 280 ILE A CA 1
ATOM 2195 C C . ILE A 1 280 ? 15.003 -1.288 -10.462 1.00 98.19 280 ILE A C 1
ATOM 2197 O O . ILE A 1 280 ? 15.647 -0.910 -11.440 1.00 98.19 280 ILE A O 1
ATOM 2201 N N . LEU A 1 281 ? 14.393 -2.466 -10.415 1.00 98.00 281 LEU A N 1
ATOM 2202 C CA . LEU A 1 281 ? 14.346 -3.432 -11.502 1.00 98.00 281 LEU A CA 1
ATOM 2203 C C . LEU A 1 281 ? 13.019 -3.313 -12.249 1.00 98.00 281 LEU A C 1
ATOM 2205 O O . LEU A 1 281 ? 11.944 -3.414 -11.655 1.00 98.00 281 LEU A O 1
ATOM 2209 N N . CYS A 1 282 ? 13.082 -3.156 -13.569 1.00 97.38 282 CYS A N 1
ATOM 2210 C CA . CYS A 1 282 ? 11.897 -3.253 -14.406 1.00 97.38 282 CYS A CA 1
ATOM 2211 C C . CYS A 1 282 ? 11.437 -4.716 -14.480 1.00 97.38 282 CYS A C 1
ATOM 2213 O O . CYS A 1 282 ? 12.200 -5.565 -14.952 1.00 97.38 282 CYS A O 1
ATOM 2215 N N . PRO A 1 283 ? 10.191 -5.027 -14.083 1.00 96.12 283 PRO A N 1
ATOM 2216 C CA . PRO A 1 283 ? 9.710 -6.406 -14.065 1.00 96.12 283 PRO A CA 1
ATOM 2217 C C . PRO A 1 283 ? 9.516 -7.004 -15.469 1.00 96.12 283 PRO A C 1
ATOM 2219 O O . PRO A 1 283 ? 9.420 -8.218 -15.594 1.00 96.12 283 PRO A O 1
ATOM 2222 N N . ILE A 1 284 ? 9.484 -6.171 -16.518 1.00 95.25 284 ILE A N 1
ATOM 2223 C CA . ILE A 1 284 ? 9.162 -6.585 -17.892 1.00 95.25 284 ILE A CA 1
ATOM 2224 C C . ILE A 1 284 ? 10.428 -6.937 -18.688 1.00 95.25 284 ILE A C 1
ATOM 2226 O O . ILE A 1 284 ? 10.474 -7.963 -19.357 1.00 95.25 284 ILE A O 1
ATOM 2230 N N . CYS A 1 285 ? 11.473 -6.103 -18.614 1.00 95.12 285 CYS A N 1
ATOM 2231 C CA . CYS A 1 285 ? 12.711 -6.287 -19.390 1.00 95.12 285 CYS A CA 1
ATOM 2232 C C . CYS A 1 285 ? 13.984 -6.421 -18.543 1.00 95.12 285 CYS A C 1
ATOM 2234 O O . CYS A 1 285 ? 15.081 -6.447 -19.097 1.00 95.12 285 CYS A O 1
ATOM 2236 N N . SER A 1 286 ? 13.857 -6.452 -17.213 1.00 94.06 286 SER A N 1
ATOM 2237 C CA . SER A 1 286 ? 14.987 -6.519 -16.274 1.00 94.06 286 SER A CA 1
ATOM 2238 C C . SER A 1 286 ? 15.967 -5.336 -16.355 1.00 94.06 286 SER A C 1
ATOM 2240 O O . SER A 1 286 ? 17.102 -5.443 -15.894 1.00 94.06 286 SER A O 1
ATOM 2242 N N . GLY A 1 287 ? 15.542 -4.195 -16.913 1.00 96.81 287 GLY A N 1
ATOM 2243 C CA . GLY A 1 287 ? 16.298 -2.940 -16.843 1.00 96.81 287 GLY A CA 1
ATOM 2244 C C . GLY A 1 287 ? 16.516 -2.487 -15.394 1.00 96.81 287 GLY A C 1
ATOM 2245 O O . GLY A 1 287 ? 15.693 -2.781 -14.531 1.00 96.81 287 GLY A O 1
ATOM 2246 N N . ASN A 1 288 ? 17.610 -1.773 -15.131 1.00 97.94 288 ASN A N 1
ATOM 2247 C CA . ASN A 1 288 ? 17.999 -1.315 -13.795 1.00 97.94 288 ASN A CA 1
ATOM 2248 C C . ASN A 1 288 ? 18.086 0.223 -13.767 1.00 97.94 288 ASN A C 1
ATOM 2250 O O . ASN A 1 288 ? 18.702 0.821 -14.653 1.00 97.94 288 ASN A O 1
ATOM 2254 N N . PHE A 1 289 ? 17.457 0.848 -12.768 1.00 98.00 289 PHE A N 1
ATOM 2255 C CA . PHE A 1 289 ? 17.268 2.297 -12.682 1.00 98.00 289 PHE A CA 1
ATOM 2256 C C . PHE A 1 289 ? 17.616 2.829 -11.299 1.00 98.00 289 PHE A C 1
ATOM 2258 O O . PHE A 1 289 ? 17.189 2.290 -10.276 1.00 98.00 289 PHE A O 1
ATOM 2265 N N . ARG A 1 290 ? 18.334 3.953 -11.259 1.00 96.69 290 ARG A N 1
ATOM 2266 C CA . ARG A 1 290 ? 18.829 4.515 -9.997 1.00 96.69 290 ARG A CA 1
ATOM 2267 C C . ARG A 1 290 ? 17.762 5.240 -9.200 1.00 96.69 290 ARG A C 1
ATOM 2269 O O . ARG A 1 290 ? 18.007 5.567 -8.0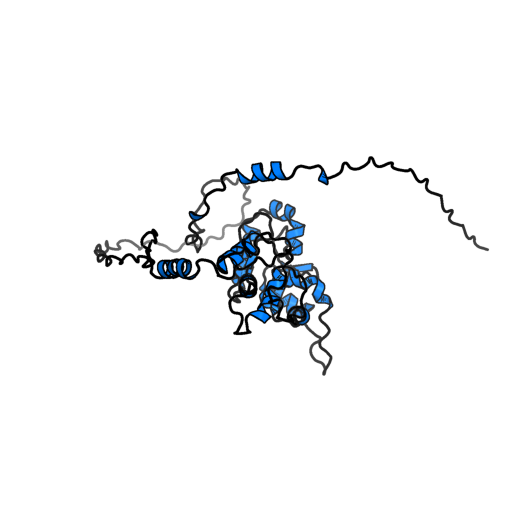48 1.00 96.69 290 ARG A O 1
ATOM 2276 N N . ASN A 1 291 ? 16.636 5.583 -9.809 1.00 95.88 291 ASN A N 1
ATOM 2277 C CA . ASN A 1 291 ? 15.564 6.332 -9.167 1.00 95.88 291 ASN A CA 1
ATOM 2278 C C . ASN A 1 291 ? 14.231 6.095 -9.890 1.00 95.88 291 ASN A C 1
ATOM 2280 O O . ASN A 1 291 ? 14.188 5.662 -11.045 1.00 95.88 291 ASN A O 1
ATOM 2284 N N . HIS A 1 292 ? 13.134 6.370 -9.192 1.00 94.69 292 HIS A N 1
ATOM 2285 C CA . HIS A 1 292 ? 11.778 6.173 -9.692 1.00 94.69 292 HIS A CA 1
ATOM 2286 C C . HIS A 1 292 ? 11.460 7.022 -10.938 1.00 94.69 292 HIS A C 1
ATOM 2288 O O . HIS A 1 292 ? 10.797 6.492 -11.828 1.00 94.69 292 HIS A O 1
ATOM 2294 N N . PRO A 1 293 ? 11.927 8.284 -11.080 1.00 94.50 293 PRO A N 1
ATOM 2295 C CA . PRO A 1 293 ? 11.763 9.043 -12.321 1.00 94.50 293 PRO A CA 1
ATOM 2296 C C . PRO A 1 293 ? 12.366 8.365 -13.561 1.00 94.50 293 PRO A C 1
ATOM 2298 O O . PRO A 1 293 ? 11.699 8.295 -14.592 1.00 94.50 293 PRO A O 1
ATOM 2301 N N . GLU A 1 294 ? 13.595 7.842 -13.474 1.00 96.12 294 GLU A N 1
ATOM 2302 C CA . GLU A 1 294 ? 14.239 7.096 -14.567 1.00 96.12 294 GLU A CA 1
ATOM 2303 C C . GLU A 1 294 ? 13.441 5.839 -14.930 1.00 96.12 294 GLU A C 1
ATOM 2305 O O . GLU A 1 294 ? 13.156 5.603 -16.106 1.00 96.12 294 GLU A O 1
ATOM 2310 N N . PHE A 1 295 ? 13.023 5.072 -13.918 1.00 96.44 295 PHE A N 1
ATOM 2311 C CA . PHE A 1 295 ? 12.179 3.894 -14.110 1.00 96.44 295 PHE A CA 1
ATOM 2312 C C . PHE A 1 295 ? 10.836 4.245 -14.769 1.00 96.44 295 PHE A C 1
ATOM 2314 O O . PHE A 1 295 ? 10.415 3.570 -15.706 1.00 96.44 295 PHE A O 1
ATOM 2321 N N . TYR A 1 296 ? 10.171 5.313 -14.322 1.00 93.56 296 TYR A N 1
ATOM 2322 C CA . TYR A 1 296 ? 8.891 5.752 -14.877 1.00 93.56 296 TYR A CA 1
ATOM 2323 C C . TYR A 1 296 ? 9.012 6.168 -16.342 1.00 93.56 296 TYR A C 1
ATOM 2325 O O . TYR A 1 296 ? 8.189 5.766 -17.162 1.00 93.56 296 TYR A O 1
ATOM 2333 N N . LEU A 1 297 ? 10.047 6.942 -16.687 1.00 93.50 297 LEU A N 1
ATOM 2334 C CA . LEU A 1 297 ? 10.294 7.337 -18.072 1.00 93.50 297 LEU A CA 1
ATOM 2335 C C . LEU A 1 297 ? 10.495 6.114 -18.967 1.00 93.50 297 LEU A C 1
ATOM 2337 O O . LEU A 1 297 ? 9.877 6.057 -20.026 1.00 93.50 297 LEU A O 1
ATOM 2341 N N . HIS A 1 298 ? 11.276 5.131 -18.512 1.00 95.12 298 HIS A N 1
ATOM 2342 C CA . HIS A 1 298 ? 11.455 3.858 -19.208 1.00 95.12 298 HIS A CA 1
ATOM 2343 C C . HIS A 1 298 ? 10.141 3.080 -19.358 1.00 95.12 298 HIS A C 1
ATOM 2345 O O . HIS A 1 298 ? 9.813 2.619 -20.449 1.00 95.12 298 HIS A O 1
ATOM 2351 N N . LEU A 1 299 ? 9.359 2.955 -18.281 1.00 93.44 299 LEU A N 1
ATOM 2352 C CA . LEU A 1 299 ? 8.078 2.253 -18.309 1.00 93.44 299 LEU A CA 1
ATOM 2353 C C . LEU A 1 299 ? 7.130 2.884 -19.331 1.00 93.44 299 LEU A C 1
ATOM 2355 O O . LEU A 1 299 ? 6.540 2.186 -20.155 1.00 93.44 299 LEU A O 1
ATOM 2359 N N . VAL A 1 300 ? 7.022 4.214 -19.309 1.00 90.50 300 VAL A N 1
ATOM 2360 C CA . VAL A 1 300 ? 6.178 4.949 -20.245 1.00 90.50 300 VAL A CA 1
ATOM 2361 C C . VAL A 1 300 ? 6.697 4.821 -21.672 1.00 90.50 300 VAL A C 1
ATOM 2363 O O . VAL A 1 300 ? 5.881 4.628 -22.567 1.00 90.50 300 VAL A O 1
ATOM 2366 N N . SER A 1 301 ? 8.009 4.937 -21.905 1.00 91.44 301 SER A N 1
ATOM 2367 C CA . SER A 1 301 ? 8.570 4.964 -23.257 1.00 91.44 301 SER A CA 1
ATOM 2368 C C . SER A 1 301 ? 8.603 3.608 -23.945 1.00 91.44 301 SER A C 1
ATOM 2370 O O . SER A 1 301 ? 8.312 3.543 -25.137 1.00 91.44 301 SER A O 1
ATOM 2372 N N . ASP A 1 302 ? 8.935 2.557 -23.201 1.00 91.94 302 ASP A N 1
ATOM 2373 C CA . ASP A 1 302 ? 9.314 1.273 -23.787 1.00 91.94 302 ASP A CA 1
ATOM 2374 C C . ASP A 1 302 ? 8.206 0.224 -23.638 1.00 91.94 302 ASP A C 1
ATOM 2376 O O . ASP A 1 302 ? 8.122 -0.683 -24.462 1.00 91.94 302 ASP A O 1
ATOM 2380 N N . HIS A 1 303 ? 7.336 0.363 -22.626 1.00 91.19 303 HIS A N 1
ATOM 2381 C CA . HIS A 1 303 ? 6.308 -0.639 -22.299 1.00 91.19 303 HIS A CA 1
ATOM 2382 C C . HIS A 1 303 ? 4.870 -0.129 -22.416 1.00 91.19 303 HIS A C 1
ATOM 2384 O O . HIS A 1 303 ? 3.966 -0.915 -22.687 1.00 91.19 303 HIS A O 1
ATOM 2390 N N . LEU A 1 304 ? 4.630 1.172 -22.214 1.00 86.31 304 LEU A N 1
ATOM 2391 C CA . LEU A 1 304 ? 3.285 1.760 -22.315 1.00 86.31 304 LEU A CA 1
ATOM 2392 C C . LEU A 1 304 ? 3.019 2.501 -23.621 1.00 86.31 304 LEU A C 1
ATOM 2394 O O . LEU A 1 304 ? 1.866 2.863 -23.868 1.00 86.31 304 LEU A O 1
ATOM 2398 N N . GLN A 1 305 ? 4.035 2.751 -24.454 1.00 79.06 305 GLN A N 1
ATOM 2399 C CA . GLN A 1 305 ? 3.789 3.314 -25.777 1.00 79.06 305 GLN A CA 1
ATOM 2400 C C . GLN A 1 305 ? 3.033 2.291 -26.629 1.00 79.06 305 GLN A C 1
ATOM 2402 O O . GLN A 1 305 ? 3.621 1.440 -27.289 1.00 79.06 305 GLN A O 1
ATOM 2407 N N . ALA A 1 306 ? 1.707 2.442 -26.671 1.00 54.91 306 ALA A N 1
ATOM 2408 C CA . ALA A 1 306 ? 0.924 2.047 -27.830 1.00 54.91 306 ALA A CA 1
ATOM 2409 C C . ALA A 1 306 ? 1.577 2.678 -29.077 1.00 54.91 306 ALA A C 1
ATOM 2411 O O . ALA A 1 306 ? 2.060 3.817 -28.987 1.00 54.91 306 ALA A O 1
ATOM 2412 N N . PRO A 1 307 ? 1.633 1.971 -30.221 1.00 51.19 307 PRO A N 1
ATOM 2413 C CA . PRO A 1 307 ? 2.285 2.465 -31.424 1.00 51.19 307 PRO A CA 1
ATOM 2414 C C . PRO A 1 307 ? 1.789 3.880 -31.704 1.00 51.19 307 PRO A C 1
ATOM 2416 O O . PRO A 1 307 ? 0.588 4.112 -31.843 1.00 51.19 307 PRO A O 1
ATOM 2419 N N . ARG A 1 308 ? 2.723 4.841 -31.704 1.00 50.62 308 ARG A N 1
ATOM 2420 C CA . ARG A 1 308 ? 2.443 6.251 -31.981 1.00 50.62 308 ARG A CA 1
ATOM 2421 C C . ARG A 1 308 ? 1.592 6.334 -33.241 1.00 50.62 308 ARG A C 1
ATOM 2423 O O . ARG A 1 308 ? 2.101 6.083 -34.327 1.00 50.62 308 ARG A O 1
ATOM 2430 N N . ILE A 1 309 ? 0.322 6.677 -33.039 1.00 46.25 309 ILE A N 1
ATOM 2431 C CA . ILE A 1 309 ? -0.693 7.088 -34.008 1.00 46.25 309 ILE A CA 1
ATOM 2432 C C . ILE A 1 309 ? -0.135 7.175 -35.434 1.00 46.25 309 ILE A C 1
ATOM 2434 O O . ILE A 1 309 ? 0.402 8.199 -35.856 1.00 46.25 309 ILE A O 1
ATOM 2438 N N . GLN A 1 310 ? -0.334 6.106 -36.193 1.00 45.72 310 GLN A N 1
ATOM 2439 C CA . GLN A 1 310 ? -0.721 6.240 -37.587 1.00 45.72 310 GLN A CA 1
ATOM 2440 C C . GLN A 1 310 ? -2.094 5.575 -37.703 1.00 45.72 310 GLN A C 1
ATOM 2442 O O . GLN A 1 310 ? -2.181 4.367 -37.852 1.00 45.72 310 GLN A O 1
ATOM 2447 N N . HIS A 1 311 ? -3.143 6.398 -37.569 1.00 48.44 311 HIS A N 1
ATOM 2448 C CA . HIS A 1 311 ? -4.557 6.114 -37.859 1.00 48.44 311 HIS A CA 1
ATOM 2449 C C . HIS A 1 311 ? -5.248 4.970 -37.086 1.00 48.44 311 HIS A C 1
ATOM 2451 O O . HIS A 1 311 ? -5.020 3.806 -37.368 1.00 48.44 311 HIS A O 1
ATOM 2457 N N . GLU A 1 312 ? -6.167 5.335 -36.177 1.00 53.97 312 GLU A N 1
ATOM 2458 C CA . GLU A 1 312 ? -7.333 4.543 -35.701 1.00 53.97 312 GLU A CA 1
ATOM 2459 C C . GLU A 1 312 ? -7.111 3.092 -35.225 1.00 53.97 312 GLU A C 1
ATOM 2461 O O . GLU A 1 312 ? -8.079 2.377 -34.980 1.00 53.97 312 GLU A O 1
ATOM 2466 N N . ALA A 1 313 ? -5.868 2.653 -35.036 1.00 54.19 313 ALA A N 1
ATOM 2467 C CA . ALA A 1 313 ? -5.574 1.322 -34.535 1.00 54.19 313 ALA A CA 1
ATOM 2468 C C . ALA A 1 313 ? -5.982 1.201 -33.061 1.00 54.19 313 ALA A C 1
ATOM 2470 O O . ALA A 1 313 ? -5.617 2.039 -32.229 1.00 54.19 313 ALA A O 1
ATOM 2471 N N . GLU A 1 314 ? -6.747 0.149 -32.775 1.00 58.97 314 GLU A N 1
ATOM 2472 C CA . GLU A 1 314 ? -7.104 -0.326 -31.442 1.00 58.97 314 GLU A CA 1
ATOM 2473 C C . GLU A 1 314 ? -5.883 -0.242 -30.517 1.00 58.97 314 GLU A C 1
ATOM 2475 O O . GLU A 1 314 ? -4.779 -0.653 -30.886 1.00 58.97 314 GLU A O 1
ATOM 2480 N N . VAL A 1 315 ? -6.062 0.349 -29.330 1.00 58.00 315 VAL A N 1
ATOM 2481 C CA . VAL A 1 315 ? -5.014 0.379 -28.303 1.00 58.00 315 VAL A CA 1
ATOM 2482 C C . VAL A 1 315 ? -4.602 -1.076 -28.071 1.00 58.00 315 VAL A C 1
ATOM 2484 O O . VAL A 1 315 ? -5.479 -1.856 -27.699 1.00 58.00 315 VAL A O 1
ATOM 2487 N N . PRO A 1 316 ? -3.330 -1.461 -28.309 1.00 58.91 316 PRO A N 1
ATOM 2488 C CA . PRO A 1 316 ? -2.900 -2.833 -28.100 1.00 58.91 316 PRO A CA 1
ATOM 2489 C C . PRO A 1 316 ? -3.294 -3.251 -26.696 1.00 58.91 316 PRO A C 1
ATOM 2491 O O . PRO A 1 316 ? -3.016 -2.531 -25.729 1.00 58.91 316 PRO A O 1
ATOM 2494 N N . GLU A 1 317 ? -3.992 -4.376 -26.601 1.00 67.94 317 GLU A N 1
ATOM 2495 C CA . GLU A 1 317 ? -4.386 -4.924 -25.320 1.00 67.94 317 GLU A CA 1
ATOM 2496 C C . GLU A 1 317 ? -3.140 -5.059 -24.440 1.00 67.94 317 GLU A C 1
ATOM 2498 O O . GLU A 1 317 ? -2.176 -5.739 -24.782 1.00 67.94 317 GLU A O 1
ATOM 2503 N N . GLN A 1 318 ? -3.145 -4.383 -23.290 1.00 79.25 318 GLN A N 1
ATOM 2504 C CA . GLN A 1 318 ? -2.043 -4.393 -22.323 1.00 79.25 318 GLN A CA 1
ATOM 2505 C C . GLN A 1 318 ? -1.985 -5.722 -21.541 1.00 79.25 318 GLN A C 1
ATOM 2507 O O . GLN A 1 318 ? -1.648 -5.740 -20.354 1.00 79.25 318 GLN A O 1
ATOM 2512 N N . GLU A 1 319 ? -2.365 -6.836 -22.171 1.00 82.00 319 GLU A N 1
ATOM 2513 C CA . GLU A 1 319 ? -2.435 -8.152 -21.534 1.00 82.00 319 GLU A CA 1
ATOM 2514 C C . GLU A 1 319 ? -1.066 -8.636 -21.060 1.00 82.00 319 GLU A C 1
ATOM 2516 O O . GLU A 1 319 ? -0.960 -9.178 -19.957 1.00 82.00 319 GLU A O 1
ATOM 2521 N N . ASP A 1 320 ? -0.009 -8.297 -21.797 1.00 87.19 320 ASP A N 1
ATOM 2522 C CA . ASP A 1 320 ? 1.376 -8.636 -21.453 1.00 87.19 320 ASP A CA 1
ATOM 2523 C C . ASP A 1 320 ? 1.847 -7.998 -20.138 1.00 87.19 320 ASP A C 1
ATOM 2525 O O . ASP A 1 320 ? 2.781 -8.481 -19.498 1.00 87.19 320 ASP A O 1
ATOM 2529 N N . LEU A 1 321 ? 1.187 -6.927 -19.686 1.00 90.62 321 LEU A N 1
ATOM 2530 C CA . LEU A 1 321 ? 1.534 -6.254 -18.438 1.00 90.62 321 LEU A CA 1
ATOM 2531 C C . LEU A 1 321 ? 0.823 -6.857 -17.218 1.00 90.62 321 LEU A C 1
ATOM 2533 O O . LEU A 1 321 ? 1.241 -6.608 -16.081 1.00 90.62 321 LEU A O 1
ATOM 2537 N N . ARG A 1 322 ? -0.241 -7.655 -17.413 1.00 91.25 322 ARG A N 1
ATOM 2538 C CA . ARG A 1 322 ? -1.044 -8.212 -16.307 1.00 91.25 322 ARG A CA 1
ATOM 2539 C C . ARG A 1 322 ? -0.226 -9.032 -15.304 1.00 91.25 322 ARG A C 1
ATOM 2541 O O . ARG A 1 322 ? -0.439 -8.819 -14.108 1.00 91.25 322 ARG A O 1
ATOM 2548 N N . PRO A 1 323 ? 0.731 -9.888 -15.719 1.00 93.44 323 PRO A N 1
ATOM 2549 C CA . PRO A 1 323 ? 1.575 -10.635 -14.783 1.00 93.44 323 PRO A CA 1
ATOM 2550 C C . PRO A 1 323 ? 2.414 -9.739 -13.859 1.00 93.44 323 PRO A C 1
ATOM 2552 O O . PRO A 1 323 ? 2.766 -10.148 -12.756 1.00 93.44 323 PRO A O 1
ATOM 2555 N N . TYR A 1 324 ? 2.704 -8.505 -14.281 1.00 94.31 324 TYR A N 1
ATOM 2556 C CA . TYR A 1 324 ? 3.606 -7.580 -13.586 1.00 94.31 324 TYR A CA 1
ATOM 2557 C C . TYR A 1 324 ? 2.889 -6.496 -12.782 1.00 94.31 324 TYR A C 1
ATOM 2559 O O . TYR A 1 324 ? 3.538 -5.727 -12.070 1.00 94.31 324 TYR A O 1
ATOM 2567 N N . ARG A 1 325 ? 1.554 -6.437 -12.858 1.00 92.62 325 ARG A N 1
ATOM 2568 C CA . ARG 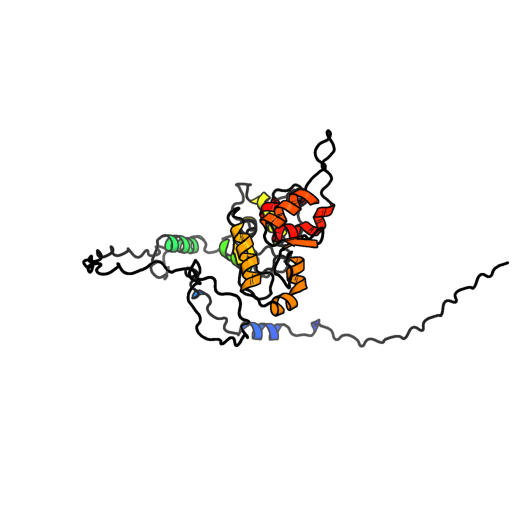A 1 325 ? 0.690 -5.464 -12.171 1.00 92.62 325 ARG A CA 1
ATOM 2569 C C . ARG A 1 325 ? 1.120 -5.186 -10.736 1.00 92.62 325 ARG A C 1
ATOM 2571 O O . ARG A 1 325 ? 1.295 -4.034 -10.351 1.00 92.62 325 ARG A O 1
ATOM 2578 N N . ARG A 1 326 ? 1.316 -6.242 -9.948 1.00 92.75 326 ARG A N 1
ATOM 2579 C CA . ARG A 1 326 ? 1.630 -6.125 -8.523 1.00 92.75 326 ARG A CA 1
ATOM 2580 C C . ARG A 1 326 ? 2.9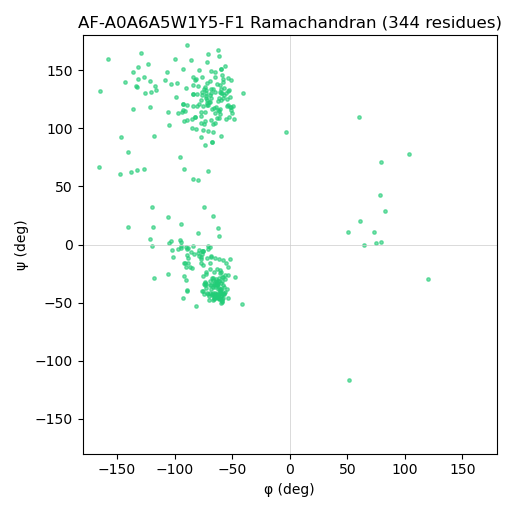79 -5.449 -8.275 1.00 92.75 326 ARG A C 1
ATOM 2582 O O . ARG A 1 326 ? 3.063 -4.521 -7.473 1.00 92.75 326 ARG A O 1
ATOM 2589 N N . THR A 1 327 ? 4.017 -5.859 -9.000 1.00 94.44 327 THR A N 1
ATOM 2590 C CA . THR A 1 327 ? 5.345 -5.239 -8.908 1.00 94.44 327 THR A CA 1
ATOM 2591 C C . THR A 1 327 ? 5.306 -3.791 -9.398 1.00 94.44 327 THR A C 1
ATOM 2593 O O . THR A 1 327 ? 5.833 -2.910 -8.723 1.00 94.44 327 THR A O 1
ATOM 2596 N N . LEU A 1 328 ? 4.599 -3.511 -10.500 1.00 94.25 328 LEU A N 1
ATOM 2597 C CA . LEU A 1 328 ? 4.402 -2.145 -11.000 1.00 94.25 328 LEU A CA 1
ATOM 2598 C C . LEU A 1 328 ? 3.695 -1.255 -9.967 1.00 94.25 328 LEU A C 1
ATOM 2600 O O . LEU A 1 328 ? 4.125 -0.129 -9.733 1.00 94.25 328 LEU A O 1
ATOM 2604 N N . LEU A 1 329 ? 2.666 -1.769 -9.290 1.00 91.69 329 LEU A N 1
ATOM 2605 C CA . LEU A 1 329 ? 1.958 -1.049 -8.232 1.00 91.69 329 LEU A CA 1
ATOM 2606 C C . LEU A 1 329 ? 2.822 -0.831 -6.979 1.00 91.69 329 LEU A C 1
ATOM 2608 O O . LEU A 1 329 ? 2.692 0.193 -6.300 1.00 91.69 329 LEU A O 1
ATOM 2612 N N . SER A 1 330 ? 3.696 -1.789 -6.654 1.00 91.25 330 SER A N 1
ATOM 2613 C CA . SER A 1 330 ? 4.668 -1.668 -5.563 1.00 91.25 330 SER A CA 1
ATOM 2614 C C . SER A 1 330 ? 5.648 -0.525 -5.829 1.00 91.25 330 SER A C 1
ATOM 2616 O O . SER A 1 330 ? 5.857 0.301 -4.942 1.00 91.25 330 SER A O 1
ATOM 2618 N N . LEU A 1 331 ? 6.183 -0.455 -7.052 1.00 93.25 331 LEU A N 1
ATOM 2619 C CA . LEU A 1 331 ? 7.132 0.570 -7.491 1.00 93.25 331 LEU A CA 1
ATOM 2620 C C . LEU A 1 331 ? 6.477 1.937 -7.723 1.00 93.25 331 LEU A C 1
ATOM 2622 O O . LEU A 1 331 ? 7.115 2.965 -7.523 1.00 93.25 331 LEU A O 1
ATOM 2626 N N . TRP A 1 332 ? 5.215 1.973 -8.151 1.00 91.19 332 TRP A N 1
ATOM 2627 C CA . TRP A 1 332 ? 4.534 3.215 -8.504 1.00 91.19 332 TRP A CA 1
ATOM 2628 C C . TRP A 1 332 ? 3.032 3.154 -8.170 1.00 91.19 332 TRP A C 1
ATOM 2630 O O . TRP A 1 332 ? 2.223 2.733 -8.993 1.00 91.19 332 TRP A O 1
ATOM 2640 N N . PRO A 1 333 ? 2.601 3.596 -6.973 1.00 88.00 333 PRO A N 1
ATOM 2641 C CA . PRO A 1 333 ? 1.195 3.536 -6.556 1.00 88.00 333 PRO A CA 1
ATOM 2642 C C . PRO A 1 333 ? 0.239 4.285 -7.489 1.00 88.00 333 PRO A C 1
ATOM 2644 O O . PRO A 1 333 ? -0.866 3.820 -7.753 1.00 88.00 333 PRO A O 1
ATOM 2647 N N . ASN A 1 334 ? 0.694 5.406 -8.053 1.00 86.56 334 ASN A N 1
ATOM 2648 C CA . ASN A 1 334 ? -0.084 6.219 -8.992 1.00 86.56 334 ASN A CA 1
ATOM 2649 C C . ASN A 1 334 ? -0.268 5.541 -10.359 1.00 86.56 334 ASN A C 1
ATOM 2651 O O . ASN A 1 334 ? -0.937 6.072 -11.245 1.00 86.56 334 ASN A O 1
ATOM 2655 N N . PHE A 1 335 ? 0.298 4.346 -10.540 1.00 88.38 335 PHE A N 1
ATOM 2656 C CA . PHE A 1 335 ? 0.084 3.525 -11.723 1.00 88.38 335 PHE A CA 1
ATOM 2657 C C . PHE A 1 335 ? -1.350 2.996 -11.772 1.00 88.38 335 PHE A C 1
ATOM 2659 O O . PHE A 1 335 ? -1.784 2.498 -12.807 1.00 88.38 335 PHE A O 1
ATOM 2666 N N . GLU A 1 336 ? -2.116 3.150 -10.687 1.00 87.25 336 GLU A N 1
ATOM 2667 C CA . GLU A 1 336 ? -3.529 2.799 -10.636 1.00 87.25 336 GLU A CA 1
ATOM 2668 C C . GLU A 1 336 ? -4.354 3.456 -11.746 1.00 87.25 336 GLU A C 1
ATOM 2670 O O . GLU A 1 336 ? -5.365 2.890 -12.126 1.00 87.25 336 GLU A O 1
ATOM 2675 N N . HIS A 1 337 ? -3.965 4.603 -12.310 1.00 87.44 337 HIS A N 1
ATOM 2676 C CA . HIS A 1 337 ? -4.765 5.303 -13.327 1.00 87.44 337 HIS A CA 1
ATOM 2677 C C . HIS A 1 337 ? -4.719 4.686 -14.734 1.00 87.44 337 HIS A C 1
ATOM 2679 O O . HIS A 1 337 ? -5.497 5.100 -15.590 1.00 87.44 337 HIS A O 1
ATOM 2685 N N . TYR A 1 338 ? -3.853 3.702 -14.979 1.00 89.00 338 TYR A N 1
ATOM 2686 C CA . TYR A 1 338 ? -3.707 3.092 -16.302 1.00 89.00 338 TYR A CA 1
ATOM 2687 C C . TYR A 1 338 ? -4.823 2.062 -16.609 1.00 89.00 338 TYR A C 1
ATOM 2689 O O . TYR A 1 338 ? -5.312 1.413 -15.677 1.00 89.00 338 TYR A O 1
ATOM 2697 N N . PRO A 1 339 ? -5.210 1.869 -17.894 1.00 88.75 339 PRO A N 1
ATOM 2698 C CA . PRO A 1 339 ? -6.286 0.944 -18.302 1.00 88.75 339 PRO A CA 1
ATOM 2699 C C . PRO A 1 339 ? -6.038 -0.519 -17.929 1.00 88.75 339 PRO A C 1
ATOM 2701 O O . PRO A 1 339 ? -6.967 -1.303 -17.759 1.00 88.75 339 PRO A O 1
ATOM 2704 N N . ILE A 1 340 ? -4.773 -0.886 -17.717 1.00 89.75 340 ILE A N 1
ATOM 2705 C CA . ILE A 1 340 ? -4.358 -2.183 -17.183 1.00 89.75 340 ILE A CA 1
ATOM 2706 C C . ILE A 1 340 ? -5.069 -2.565 -15.871 1.00 89.75 340 ILE A C 1
ATOM 2708 O O . ILE A 1 340 ? -4.947 -3.703 -15.460 1.00 89.75 340 ILE A O 1
ATOM 2712 N N . TRP A 1 341 ? -5.783 -1.680 -15.181 1.00 90.88 341 TRP A N 1
ATOM 2713 C CA . TRP A 1 341 ? -6.493 -2.005 -13.938 1.00 90.88 341 TRP A CA 1
ATOM 2714 C C . TRP A 1 341 ? -8.010 -2.129 -14.092 1.00 90.88 341 TRP A C 1
ATOM 2716 O O . TRP A 1 341 ? -8.701 -2.338 -13.094 1.00 90.88 341 TRP A O 1
ATOM 2726 N N . ASP A 1 342 ? -8.542 -1.966 -15.302 1.00 89.19 342 ASP A N 1
ATOM 2727 C CA . ASP A 1 342 ? -9.983 -1.830 -15.521 1.00 89.19 342 ASP A CA 1
ATOM 2728 C C . ASP A 1 342 ? -10.776 -3.104 -15.193 1.00 89.19 342 ASP A C 1
ATOM 2730 O O . ASP A 1 342 ? -11.899 -2.999 -14.719 1.00 89.19 342 ASP A O 1
ATOM 2734 N N . ASP A 1 343 ? -10.181 -4.290 -15.319 1.00 88.12 343 ASP A N 1
ATOM 2735 C CA . ASP A 1 343 ? -10.775 -5.576 -14.917 1.00 88.12 343 ASP A CA 1
ATOM 2736 C C . ASP A 1 343 ? -10.844 -5.779 -13.395 1.00 88.12 343 ASP A C 1
ATOM 2738 O O . ASP A 1 343 ? -11.660 -6.552 -12.906 1.00 88.12 343 ASP A O 1
ATOM 2742 N N . ILE A 1 344 ? -9.988 -5.093 -12.636 1.00 87.81 344 ILE A N 1
ATOM 2743 C CA . ILE A 1 344 ? -9.981 -5.134 -11.163 1.00 87.81 344 ILE A CA 1
ATOM 2744 C C . ILE A 1 344 ? -10.899 -4.044 -10.589 1.00 87.81 344 ILE A C 1
ATOM 2746 O O . ILE A 1 344 ? -11.467 -4.171 -9.501 1.00 87.81 344 ILE A O 1
ATOM 2750 N N . LYS A 1 345 ? -11.016 -2.941 -11.330 1.00 83.81 345 LYS A N 1
ATOM 2751 C CA . LYS A 1 345 ? -11.844 -1.773 -11.026 1.00 83.81 345 LYS A CA 1
ATOM 2752 C C . LYS A 1 345 ? -13.292 -1.896 -11.511 1.00 83.81 345 LYS A C 1
ATOM 2754 O O . LYS A 1 345 ? -14.109 -1.060 -11.115 1.00 83.81 345 LYS A O 1
ATOM 2759 N N . GLY A 1 346 ? -13.570 -2.787 -12.455 1.00 73.06 346 GLY A N 1
ATOM 2760 C CA . GLY A 1 346 ? -14.904 -3.097 -12.971 1.00 73.06 346 GLY A CA 1
ATOM 2761 C C . GLY A 1 346 ? -15.606 -4.085 -12.066 1.00 73.06 346 GLY A C 1
ATOM 2762 O O . GLY A 1 346 ? -16.795 -3.828 -11.787 1.00 73.06 346 GLY A O 1
#

Secondary structure (DSSP, 8-state):
-------PPP--------PPPPP-GGGS-HHHHHHHHTSS----GGG--GGG-SS--------------PPPPP----PPP------------------------B---STT--PPPBSSHHHHHHHHHHHTTTTTPPPB---BTT-S-SGGGSBSSHHHHHHHHHHH--TT-EEE----TTS--S--SEEEHHHHHHHGGGTTT-TT-TTSHHHHHHHHTTEEE-SSTT---EEE--SS-THHHHHHHHHHHHHS-HHHHHHTHHHHHHTTB-TTT-PEEPTTT--EESSHHHHHHHIIIIIS-----SSS--PPPGGGGGGGHHHHHHH-GGGGGSGGGHHHH-

InterPro domains:
  IPR013087 Zinc finger C2H2-type [SM00355] (106-131)
  IPR013087 Zinc finger C2H2-type [SM00355] (140-169)
  IPR013087 Zinc finger C2H2-type [SM00355] (280-303)

Solvent-accessible surface area (backbone atoms only — not comparable to full-atom values): 22428 Å² total; per-residue (Å²): 142,81,88,86,81,83,85,79,86,77,88,77,84,86,79,85,79,81,76,77,82,77,75,66,76,83,73,62,68,62,66,62,58,52,58,60,72,68,66,62,85,73,76,80,69,91,74,71,76,72,86,72,74,77,86,81,89,85,80,85,82,87,85,80,90,78,96,68,91,80,77,92,75,85,87,80,87,75,84,78,81,87,88,81,85,89,82,84,81,77,85,76,79,84,74,78,76,75,80,73,76,82,77,75,70,38,68,78,85,56,88,90,63,84,69,71,66,23,92,44,69,68,56,41,54,59,52,53,51,53,70,78,44,77,86,77,66,80,46,43,42,53,47,41,71,91,50,80,39,32,71,94,54,21,28,87,44,60,70,58,41,35,52,43,50,65,73,76,38,57,60,77,37,48,22,44,64,52,65,51,97,85,50,87,56,80,62,80,48,71,32,33,38,57,60,37,11,58,34,20,58,65,59,74,71,49,85,89,52,92,81,43,49,31,62,34,35,36,67,50,48,39,53,45,64,52,67,52,84,93,50,85,55,66,43,74,49,86,54,94,53,64,64,54,60,49,50,52,41,49,43,55,49,73,75,39,53,54,66,62,30,49,78,36,28,68,50,28,46,63,48,24,25,38,30,75,76,38,30,38,35,40,88,87,80,67,48,77,24,91,45,67,69,58,42,49,52,47,45,48,64,76,73,59,55,56,80,80,83,78,72,93,67,76,75,69,77,59,65,87,48,58,89,41,46,66,32,50,41,66,70,34,60,80,56,67,80,45,76,83,42,49,85,67,60,91